Protein AF-A0A955I586-F1 (afdb_monomer_lite)

Sequence (185 aa):
MFDEQSALIGIVLGFLVGLSVLIGTLIYLSPRRNIEFYYRESDMANSKPIFMIRQDNKIEFIVRNYTLRNEQGEIIATFRKNVFTNILRRKWHLYFQNKHFLIKEDSIILSLLRRFLPFGQYIRTNFIFLDVTTDPDSTTIVGIFKRKFELFDSYTLDMSSDPAFTLPRQHALCMAVLLDTGEKR

Foldseek 3Di:
DPDVVNVVVVVVVVVVVVVVVVVVVCLVPDDWDKDFADPDPVCVVPHQGQKIWGFPDSPQQAKTKIFIAGSVRDGAKMKMFGPVVPLQWGWIWIDGPLWIKIKTWPDSPLSVCLVPDDVSVPGWTKIFIFGCSPHVPGPQTQWIWGFDDDPDTDIDIGRVSNPVCPDPVVSVVVVSVCCVVVVDD

pLDDT: mean 83.74, std 11.42, range [45.16, 95.69]

Structure (mmCIF, N/CA/C/O backbone):
data_AF-A0A955I586-F1
#
_entry.id   AF-A0A955I586-F1
#
loop_
_atom_site.group_PDB
_atom_site.id
_atom_site.type_symbol
_atom_site.label_atom_id
_atom_site.label_alt_id
_atom_site.label_comp_id
_atom_site.label_asym_id
_atom_site.label_entity_id
_atom_site.label_seq_id
_atom_site.pdbx_PDB_ins_code
_atom_site.Cartn_x
_atom_site.Cartn_y
_atom_site.Cartn_z
_atom_site.occupancy
_atom_site.B_iso_or_equiv
_atom_site.auth_seq_id
_atom_site.auth_comp_id
_atom_site.auth_asym_id
_atom_site.auth_atom_id
_atom_site.pdbx_PDB_model_num
ATOM 1 N N . MET A 1 1 ? 40.880 4.516 -44.458 1.00 54.06 1 MET A N 1
ATOM 2 C CA . MET A 1 1 ? 41.181 4.993 -43.097 1.00 54.06 1 MET A CA 1
ATOM 3 C C . MET A 1 1 ? 39.836 5.186 -42.425 1.00 54.06 1 MET A C 1
ATOM 5 O O . MET A 1 1 ? 39.144 6.129 -42.776 1.00 54.06 1 MET A O 1
ATOM 9 N N . PHE A 1 2 ? 39.375 4.210 -41.637 1.00 62.78 2 PHE A N 1
ATOM 10 C CA . PHE A 1 2 ? 38.133 4.396 -40.884 1.00 62.78 2 PHE A CA 1
ATOM 11 C C . PHE A 1 2 ? 38.398 5.496 -39.864 1.00 62.78 2 PHE A C 1
ATOM 13 O O . PHE A 1 2 ? 39.360 5.403 -39.106 1.00 62.78 2 PHE A O 1
ATOM 20 N N . ASP A 1 3 ? 37.612 6.562 -39.939 1.00 77.31 3 ASP A N 1
ATOM 21 C CA . ASP A 1 3 ? 37.732 7.711 -39.054 1.00 77.31 3 ASP A CA 1
ATOM 22 C C . ASP A 1 3 ? 37.471 7.239 -37.616 1.00 77.31 3 ASP A C 1
ATOM 24 O O . ASP A 1 3 ? 36.468 6.560 -37.375 1.00 77.31 3 ASP A O 1
ATOM 28 N N . GLU A 1 4 ? 38.361 7.540 -36.668 1.00 79.06 4 GLU A N 1
ATOM 29 C CA . GLU A 1 4 ? 38.229 7.112 -35.263 1.00 79.06 4 GLU A CA 1
ATOM 30 C C . GLU A 1 4 ? 36.865 7.518 -34.680 1.00 79.06 4 GLU A C 1
ATOM 32 O O . GLU A 1 4 ? 36.278 6.796 -33.869 1.00 79.06 4 GLU A O 1
ATOM 37 N N . GLN A 1 5 ? 36.302 8.623 -35.179 1.00 80.31 5 GLN A N 1
ATOM 38 C CA . GLN A 1 5 ? 34.958 9.082 -34.840 1.00 80.31 5 GLN A CA 1
ATOM 39 C C . GLN A 1 5 ? 33.866 8.082 -35.241 1.00 80.31 5 GLN A C 1
ATOM 41 O O . GLN A 1 5 ? 32.946 7.829 -34.465 1.00 80.31 5 GLN A O 1
ATOM 46 N N . SER A 1 6 ? 33.970 7.461 -36.418 1.00 83.69 6 SER A N 1
ATOM 47 C CA . SER A 1 6 ? 32.991 6.477 -36.899 1.00 83.69 6 SER A CA 1
ATOM 48 C C . SER A 1 6 ? 32.997 5.191 -36.061 1.00 83.69 6 SER A C 1
ATOM 50 O O . SER A 1 6 ? 31.936 4.638 -35.766 1.00 83.69 6 SER A O 1
ATOM 52 N N . ALA A 1 7 ? 34.177 4.763 -35.599 1.00 85.62 7 ALA A N 1
ATOM 53 C CA . ALA A 1 7 ? 34.321 3.619 -34.704 1.00 85.62 7 ALA A CA 1
ATOM 54 C C . ALA A 1 7 ? 33.733 3.913 -33.314 1.00 85.62 7 ALA A C 1
ATOM 56 O O . ALA A 1 7 ? 32.976 3.101 -32.779 1.00 85.62 7 ALA A O 1
ATOM 57 N N . LEU A 1 8 ? 34.010 5.098 -32.758 1.00 89.12 8 LEU A N 1
ATOM 58 C CA . LEU A 1 8 ? 33.455 5.531 -31.473 1.00 89.12 8 LEU A CA 1
ATOM 59 C C . LEU A 1 8 ? 31.921 5.610 -31.513 1.00 89.12 8 LEU A C 1
ATOM 61 O O . LEU A 1 8 ? 31.253 5.107 -30.609 1.00 89.12 8 LEU A O 1
ATOM 65 N N . ILE A 1 9 ? 31.358 6.183 -32.581 1.00 90.56 9 ILE A N 1
ATOM 66 C CA . ILE A 1 9 ? 29.905 6.260 -32.792 1.00 90.56 9 ILE A CA 1
ATOM 67 C C . ILE A 1 9 ? 29.292 4.856 -32.837 1.00 90.56 9 ILE A C 1
ATOM 69 O O . ILE A 1 9 ? 28.289 4.608 -32.166 1.00 90.56 9 ILE A O 1
ATOM 73 N N . GLY A 1 10 ? 29.911 3.923 -33.568 1.00 91.12 10 GLY A N 1
ATOM 74 C CA . GLY A 1 10 ? 29.459 2.532 -33.644 1.00 91.12 10 GLY A CA 1
ATOM 75 C C . GLY A 1 10 ? 29.442 1.829 -32.283 1.00 91.12 10 GLY A C 1
ATOM 76 O O . GLY A 1 10 ? 28.470 1.146 -31.957 1.00 91.12 10 GLY A O 1
ATOM 77 N N . ILE A 1 11 ? 30.469 2.046 -31.455 1.00 92.44 11 ILE A N 1
ATOM 78 C CA . ILE A 1 11 ? 30.553 1.483 -30.097 1.00 92.44 11 ILE A CA 1
ATOM 79 C C . ILE A 1 11 ? 29.453 2.057 -29.197 1.00 92.44 11 ILE A C 1
ATOM 81 O O . ILE A 1 11 ? 28.768 1.299 -28.509 1.00 92.44 11 ILE A O 1
ATOM 85 N N . VAL A 1 12 ? 29.245 3.377 -29.215 1.00 94.25 12 VAL A N 1
ATOM 86 C CA . VAL A 1 12 ? 28.210 4.034 -28.399 1.00 94.25 12 VAL A CA 1
ATOM 87 C C . VAL A 1 12 ? 26.812 3.566 -28.806 1.00 94.25 12 VAL A C 1
ATOM 89 O O . VAL A 1 12 ? 26.005 3.225 -27.941 1.00 94.25 12 VAL A O 1
ATOM 92 N N . LEU A 1 13 ? 26.528 3.482 -30.108 1.00 94.31 13 LEU A N 1
ATOM 93 C CA . LEU A 1 13 ? 25.262 2.950 -30.619 1.00 94.31 13 LEU A CA 1
ATOM 94 C C . LEU A 1 13 ? 25.056 1.489 -30.216 1.00 94.31 13 LEU A C 1
ATOM 96 O O . LEU A 1 13 ? 23.991 1.148 -29.705 1.00 94.31 13 LEU A O 1
ATOM 100 N N . GLY A 1 14 ? 26.075 0.644 -30.383 1.00 94.12 14 GLY A N 1
ATOM 101 C CA . GLY A 1 14 ? 26.024 -0.755 -29.961 1.00 94.12 14 GLY A CA 1
ATOM 102 C C . GLY A 1 14 ? 25.740 -0.899 -28.464 1.00 94.12 14 GLY A C 1
ATOM 103 O O . GLY A 1 14 ? 24.893 -1.702 -28.070 1.00 94.12 14 GLY A O 1
ATOM 104 N N . PHE A 1 15 ? 26.376 -0.071 -27.631 1.00 95.50 15 PHE A N 1
ATOM 105 C CA . PHE A 1 15 ? 26.140 -0.047 -26.189 1.00 95.50 15 PHE A CA 1
ATOM 106 C C . PHE A 1 15 ? 24.716 0.398 -25.837 1.00 95.50 15 PHE A C 1
ATOM 108 O O . PHE A 1 15 ? 24.053 -0.263 -25.040 1.00 95.50 15 PHE A O 1
ATOM 115 N N . LEU A 1 16 ? 24.213 1.478 -26.443 1.00 95.12 16 LEU A N 1
ATOM 116 C CA . LEU A 1 16 ? 22.852 1.969 -26.199 1.00 95.12 16 LEU A CA 1
ATOM 117 C C . LEU A 1 16 ? 21.793 0.948 -26.626 1.00 95.12 16 LEU A C 1
ATOM 119 O O . LEU A 1 16 ? 20.833 0.713 -25.889 1.00 95.12 16 LEU A O 1
ATOM 123 N N . VAL A 1 17 ? 21.990 0.297 -27.775 1.00 95.38 17 VAL A N 1
ATOM 124 C CA . VAL A 1 17 ? 21.109 -0.779 -28.242 1.00 95.38 17 VAL A CA 1
ATOM 125 C C . VAL A 1 17 ? 21.163 -1.955 -27.270 1.00 95.38 17 VAL A C 1
ATOM 127 O O . VAL A 1 17 ? 20.115 -2.377 -26.783 1.00 95.38 17 VAL A O 1
ATOM 130 N N . GLY A 1 18 ? 22.356 -2.428 -26.903 1.00 95.25 18 GLY A N 1
ATOM 131 C CA . GLY A 1 18 ? 22.522 -3.513 -25.933 1.00 95.25 18 GLY A CA 1
ATOM 132 C C . GLY A 1 18 ? 21.864 -3.209 -24.583 1.00 95.25 18 GLY A C 1
ATOM 133 O O . GLY A 1 18 ? 21.121 -4.037 -24.054 1.00 95.25 18 GLY A O 1
ATOM 134 N N . LEU A 1 19 ? 22.053 -1.995 -24.060 1.00 93.69 19 LEU A N 1
ATOM 135 C CA . LEU A 1 19 ? 21.438 -1.534 -22.816 1.00 93.69 19 LEU A CA 1
ATOM 136 C C . LEU A 1 19 ? 19.909 -1.485 -22.923 1.00 93.69 19 LEU A C 1
ATOM 138 O O . LEU A 1 19 ? 19.216 -1.929 -22.008 1.00 93.69 19 LEU A O 1
ATOM 142 N N . SER A 1 20 ? 19.369 -0.992 -24.039 1.00 89.56 20 SER A N 1
ATOM 143 C CA . SER A 1 20 ? 17.919 -0.929 -24.259 1.00 89.56 20 SER A CA 1
ATOM 144 C C . SER A 1 20 ? 17.279 -2.319 -24.343 1.00 89.56 20 SER A C 1
ATOM 146 O O . SER A 1 20 ? 16.239 -2.548 -23.724 1.00 89.56 20 SER A O 1
ATOM 148 N N . VAL A 1 21 ? 17.929 -3.275 -25.018 1.00 93.12 21 VAL A N 1
ATOM 149 C CA . VAL A 1 21 ? 17.479 -4.673 -25.107 1.00 93.12 21 VAL A CA 1
ATOM 150 C C . VAL A 1 21 ? 17.545 -5.344 -23.739 1.00 93.12 21 VAL A C 1
ATOM 152 O O . VAL A 1 21 ? 16.594 -6.023 -23.345 1.00 93.12 21 VAL A O 1
ATOM 155 N N . LEU A 1 22 ? 18.621 -5.119 -22.980 1.00 89.69 22 LEU A N 1
ATOM 156 C CA . LEU A 1 22 ? 18.754 -5.629 -21.617 1.00 89.69 22 LEU A CA 1
ATOM 157 C C . LEU A 1 22 ? 17.634 -5.093 -20.717 1.00 89.69 22 LEU A C 1
ATOM 159 O O . LEU A 1 22 ? 16.932 -5.878 -20.079 1.00 89.69 22 LEU A O 1
ATOM 163 N N . ILE A 1 23 ? 17.415 -3.775 -20.703 1.00 87.31 23 ILE A N 1
ATOM 164 C CA . ILE A 1 23 ? 16.342 -3.137 -19.926 1.00 87.31 23 ILE A CA 1
ATOM 165 C C . ILE A 1 23 ? 14.973 -3.679 -20.356 1.00 87.31 23 ILE A C 1
ATOM 167 O O . ILE A 1 23 ? 14.177 -4.074 -19.503 1.00 87.31 23 ILE A O 1
ATOM 171 N N . GLY A 1 24 ? 14.704 -3.753 -21.662 1.00 86.06 24 GLY A N 1
ATOM 172 C CA . GLY A 1 24 ? 13.455 -4.288 -22.204 1.00 86.06 24 GLY A CA 1
ATOM 173 C C . GLY A 1 24 ? 13.203 -5.736 -21.782 1.00 86.06 24 GLY A C 1
ATOM 174 O O . GLY A 1 24 ? 12.097 -6.073 -21.358 1.00 86.06 24 GLY A O 1
ATOM 175 N N . THR A 1 25 ? 14.242 -6.572 -21.801 1.00 86.62 25 THR A N 1
ATOM 176 C CA . THR A 1 25 ? 14.176 -7.975 -21.365 1.00 86.62 25 THR A CA 1
ATOM 177 C C . THR A 1 25 ? 13.882 -8.079 -19.868 1.00 86.62 25 THR A C 1
ATOM 179 O O . THR A 1 25 ? 12.983 -8.819 -19.466 1.00 86.62 25 THR A O 1
ATOM 182 N N . LEU A 1 26 ? 14.573 -7.291 -19.037 1.00 82.38 26 LEU A N 1
ATOM 183 C CA . LEU A 1 26 ? 14.337 -7.249 -17.590 1.00 82.38 26 LEU A CA 1
ATOM 184 C C . LEU A 1 26 ? 12.905 -6.806 -17.252 1.00 82.38 26 LEU A C 1
ATOM 186 O O . LEU A 1 26 ? 12.272 -7.380 -16.366 1.00 82.38 26 LEU A O 1
ATOM 190 N N . ILE A 1 27 ? 12.365 -5.819 -17.973 1.00 80.69 27 ILE A N 1
ATOM 191 C CA . ILE A 1 27 ? 10.966 -5.386 -17.835 1.00 80.69 27 ILE A CA 1
ATOM 192 C C . ILE A 1 27 ? 10.007 -6.502 -18.256 1.00 80.69 27 ILE A C 1
ATOM 194 O O . ILE A 1 27 ? 9.018 -6.759 -17.567 1.00 80.69 27 ILE A O 1
ATOM 198 N N . TYR A 1 28 ? 10.263 -7.145 -19.396 1.00 80.12 28 TYR A N 1
ATOM 199 C CA . TYR A 1 28 ? 9.381 -8.167 -19.955 1.00 80.12 28 TYR A CA 1
ATOM 200 C C . TYR A 1 28 ? 9.236 -9.366 -19.012 1.00 80.12 28 TYR A C 1
ATOM 202 O O . TYR A 1 28 ? 8.105 -9.787 -18.735 1.00 80.12 28 TYR A O 1
ATOM 210 N N . LEU A 1 29 ? 10.371 -9.836 -18.481 1.00 81.94 29 LEU A N 1
ATOM 211 C CA . LEU A 1 29 ? 10.473 -10.944 -17.530 1.00 81.94 29 LEU A CA 1
ATOM 212 C C . LEU A 1 29 ? 9.993 -10.583 -16.118 1.00 81.94 29 LEU A C 1
ATOM 214 O O . LEU A 1 29 ? 9.743 -11.480 -15.315 1.00 81.94 29 LEU A O 1
ATOM 218 N N . SER A 1 30 ? 9.840 -9.296 -15.796 1.00 72.12 30 SER A N 1
ATOM 219 C CA . SER A 1 30 ? 9.337 -8.878 -14.488 1.00 72.12 30 SER A CA 1
ATOM 220 C C . SER A 1 30 ? 7.895 -9.375 -14.282 1.00 72.12 30 SER A C 1
ATOM 222 O O . SER A 1 30 ? 7.003 -9.043 -15.080 1.00 72.12 30 SER A O 1
ATOM 224 N N . PRO A 1 31 ? 7.629 -10.168 -13.226 1.00 73.56 31 PRO A N 1
ATOM 225 C CA . PRO A 1 31 ? 6.301 -10.709 -12.979 1.00 73.56 31 PRO A CA 1
ATOM 226 C C . PRO A 1 31 ? 5.323 -9.587 -12.621 1.00 73.56 31 PRO A C 1
ATOM 228 O O . PRO A 1 31 ? 5.633 -8.690 -11.832 1.00 73.56 31 PRO A O 1
ATOM 231 N N . ARG A 1 32 ? 4.110 -9.655 -13.181 1.00 78.38 32 ARG A N 1
ATOM 232 C CA . ARG A 1 32 ? 3.001 -8.806 -12.727 1.00 78.38 32 ARG A CA 1
ATOM 233 C C . ARG A 1 32 ? 2.537 -9.289 -11.365 1.00 78.38 32 ARG A C 1
ATOM 235 O O . ARG A 1 32 ? 2.396 -10.490 -11.148 1.00 78.38 32 ARG A O 1
ATOM 242 N N . ARG A 1 33 ? 2.263 -8.348 -10.469 1.00 79.06 33 ARG A N 1
ATOM 243 C CA . ARG A 1 33 ? 1.674 -8.659 -9.170 1.00 79.06 33 ARG A CA 1
ATOM 244 C C . ARG A 1 33 ? 0.163 -8.565 -9.271 1.00 79.06 33 ARG A C 1
ATOM 246 O O . ARG A 1 33 ? -0.374 -7.473 -9.434 1.00 79.06 33 ARG A O 1
ATOM 253 N N . ASN A 1 34 ? -0.481 -9.717 -9.158 1.00 86.44 34 ASN A N 1
ATOM 254 C CA . ASN A 1 34 ? -1.920 -9.826 -9.004 1.00 86.44 34 ASN A CA 1
ATOM 255 C C . ASN A 1 34 ? -2.186 -10.524 -7.672 1.00 86.44 34 ASN A C 1
ATOM 257 O O . ASN A 1 34 ? -1.516 -11.507 -7.362 1.00 86.44 34 ASN A O 1
ATOM 261 N N . ILE A 1 35 ? -3.120 -9.993 -6.891 1.00 90.25 35 ILE A N 1
ATOM 262 C CA . ILE A 1 35 ? -3.546 -10.581 -5.619 1.00 90.25 35 ILE A CA 1
ATOM 263 C C . ILE A 1 35 ? -5.043 -10.823 -5.726 1.00 90.25 35 ILE A C 1
ATOM 265 O O . ILE A 1 35 ? -5.783 -9.934 -6.147 1.00 90.25 35 ILE A O 1
ATOM 269 N N . GLU A 1 36 ? -5.479 -12.016 -5.359 1.00 92.25 36 GLU A N 1
ATOM 270 C CA . GLU A 1 36 ? -6.875 -12.432 -5.426 1.00 92.25 36 GLU A CA 1
ATOM 271 C C . GLU A 1 36 ? -7.338 -12.840 -4.031 1.00 92.25 36 GLU A C 1
ATOM 273 O O . GLU A 1 36 ? -6.605 -13.502 -3.296 1.00 92.25 36 GLU A O 1
ATOM 278 N N . PHE A 1 37 ? -8.537 -12.406 -3.656 1.00 90.50 37 PHE A N 1
ATOM 279 C CA . PHE A 1 37 ? -9.112 -12.640 -2.336 1.00 90.50 37 PHE A CA 1
ATOM 280 C C . PHE A 1 37 ? -10.300 -13.589 -2.459 1.00 90.50 37 PHE A C 1
ATOM 282 O O . PHE A 1 37 ? -11.213 -13.340 -3.245 1.00 90.50 37 PHE A O 1
ATOM 289 N N . TYR A 1 38 ? -10.306 -14.637 -1.642 1.00 90.50 38 TYR A N 1
ATOM 290 C CA . TYR A 1 38 ? -11.352 -15.659 -1.592 1.00 90.50 38 TYR A CA 1
ATOM 291 C C . TYR A 1 38 ? -11.876 -15.789 -0.156 1.00 90.50 38 TYR A C 1
ATOM 293 O O . TYR A 1 38 ? -11.150 -15.493 0.794 1.00 90.50 38 TYR A O 1
ATOM 301 N N . TYR A 1 39 ? -13.127 -16.231 0.019 1.00 86.25 39 TYR A N 1
ATOM 302 C CA . TYR A 1 39 ? -13.701 -16.464 1.355 1.00 86.25 39 TYR A CA 1
ATOM 303 C C . TYR A 1 39 ? -13.026 -17.651 2.038 1.00 86.25 39 TYR A C 1
ATOM 305 O O . TYR A 1 39 ? -12.827 -17.652 3.254 1.00 86.25 39 TYR A O 1
ATOM 313 N N . ARG A 1 40 ? -12.682 -18.663 1.239 1.00 85.88 40 ARG A N 1
ATOM 314 C CA . ARG A 1 40 ? -12.026 -19.886 1.672 1.00 85.88 40 ARG A CA 1
ATOM 315 C C . ARG A 1 40 ? -11.045 -20.354 0.606 1.00 85.88 40 ARG A C 1
ATOM 317 O O . ARG A 1 40 ? -11.267 -20.176 -0.586 1.00 85.88 40 ARG A O 1
ATOM 324 N N . GLU A 1 41 ? -9.982 -21.011 1.049 1.00 82.25 41 GLU A N 1
ATOM 325 C CA . GLU A 1 41 ? -8.964 -21.599 0.175 1.00 82.25 41 GLU A CA 1
ATOM 326 C C . GLU A 1 41 ? -9.539 -22.637 -0.806 1.00 82.25 41 GLU A C 1
ATOM 328 O O . GLU A 1 41 ? -9.151 -22.665 -1.970 1.00 82.25 41 GLU A O 1
ATOM 333 N N . SER A 1 42 ? -10.534 -23.432 -0.387 1.00 81.56 42 SER A N 1
ATOM 334 C CA . SER A 1 42 ? -11.199 -24.416 -1.261 1.00 81.56 42 SER A CA 1
ATOM 335 C C . SER A 1 42 ? -11.867 -23.802 -2.489 1.00 81.56 42 SER A C 1
ATOM 337 O O . SER A 1 42 ? -12.113 -24.499 -3.473 1.00 81.56 42 SER A O 1
ATOM 339 N N . ASP A 1 43 ? -12.180 -22.510 -2.427 1.00 81.25 43 ASP A N 1
ATOM 340 C CA . ASP A 1 43 ? -12.949 -21.827 -3.455 1.00 81.25 43 ASP A CA 1
ATOM 341 C C . ASP A 1 43 ? -12.036 -21.328 -4.586 1.00 81.25 43 ASP A C 1
ATOM 343 O O . ASP A 1 43 ? -12.516 -21.064 -5.682 1.00 81.25 43 ASP A O 1
ATOM 347 N N . MET A 1 44 ? -10.709 -21.319 -4.388 1.00 80.19 44 MET A N 1
ATOM 348 C CA . MET A 1 44 ? -9.736 -20.867 -5.394 1.00 80.19 44 MET A CA 1
ATOM 349 C C . MET A 1 44 ? -9.833 -21.623 -6.727 1.00 80.19 44 MET A C 1
ATOM 351 O O . MET A 1 44 ? -9.549 -21.052 -7.776 1.00 80.19 44 MET A O 1
ATOM 355 N N . ALA A 1 45 ? -10.224 -22.901 -6.707 1.00 76.50 45 ALA A N 1
ATOM 356 C CA . ALA A 1 45 ? -10.347 -23.712 -7.920 1.00 76.50 45 ALA A CA 1
ATOM 357 C C . ALA A 1 45 ? -11.702 -23.552 -8.634 1.00 76.50 45 ALA A C 1
ATOM 359 O O . ALA A 1 45 ? -11.791 -23.807 -9.833 1.00 76.50 45 ALA A O 1
ATOM 360 N N . ASN A 1 46 ? -12.755 -23.158 -7.908 1.00 75.19 46 ASN A N 1
ATOM 361 C CA . ASN A 1 46 ? -14.144 -23.304 -8.360 1.00 75.19 46 ASN A CA 1
ATOM 362 C C . ASN A 1 46 ? -14.957 -22.000 -8.328 1.00 75.19 46 ASN A C 1
ATOM 364 O O . ASN A 1 46 ? -16.053 -21.959 -8.888 1.00 75.19 46 ASN A O 1
ATOM 368 N N . SER A 1 47 ? -14.464 -20.946 -7.676 1.00 78.81 47 SER A N 1
ATOM 369 C CA . SER A 1 47 ? -15.182 -19.686 -7.497 1.00 78.81 47 SER A CA 1
ATOM 370 C C . SER A 1 47 ? -14.458 -18.513 -8.140 1.00 78.81 47 SER A C 1
ATOM 372 O O . SER A 1 47 ? -13.264 -18.544 -8.432 1.00 78.81 47 SER A O 1
ATOM 374 N N . LYS A 1 48 ? -15.205 -17.425 -8.334 1.00 84.00 48 LYS A N 1
ATOM 375 C CA . LYS A 1 48 ? -14.614 -16.128 -8.656 1.00 84.00 48 LYS A CA 1
ATOM 376 C C . LYS A 1 48 ? -14.050 -15.490 -7.376 1.00 84.00 48 LYS A C 1
ATOM 378 O O . LYS A 1 48 ? -14.634 -15.698 -6.309 1.00 84.00 48 LYS A O 1
ATOM 383 N N . PRO A 1 49 ? -12.947 -14.731 -7.463 1.00 89.12 49 PRO A N 1
ATOM 384 C CA . PRO A 1 49 ? -12.424 -13.978 -6.329 1.00 89.12 49 PRO A CA 1
ATOM 385 C C . PRO A 1 49 ? -13.334 -12.794 -5.979 1.00 89.12 49 PRO A C 1
ATOM 387 O O . PRO A 1 49 ? -13.835 -12.111 -6.871 1.00 89.12 49 PRO A O 1
ATOM 390 N N . ILE A 1 50 ? -13.478 -12.527 -4.678 1.00 91.75 50 ILE A N 1
ATOM 391 C CA . ILE A 1 50 ? -14.288 -11.437 -4.102 1.00 91.75 50 ILE A CA 1
ATOM 392 C C . ILE A 1 50 ? -13.689 -10.081 -4.469 1.00 91.75 50 ILE A C 1
ATOM 394 O O . ILE A 1 50 ? -14.367 -9.141 -4.883 1.00 91.75 50 ILE A O 1
ATOM 398 N N . PHE A 1 51 ? -12.370 -9.995 -4.295 1.00 93.44 51 PHE A N 1
ATOM 399 C CA . PHE A 1 51 ? -11.585 -8.826 -4.632 1.00 93.44 51 PHE A CA 1
ATOM 400 C C . PHE A 1 51 ? -10.362 -9.234 -5.431 1.00 93.44 51 PHE A C 1
ATOM 402 O O . PHE A 1 51 ? -9.759 -10.286 -5.206 1.00 93.44 51 PHE A O 1
ATOM 409 N N . MET A 1 52 ? -9.970 -8.361 -6.347 1.00 93.88 52 MET A N 1
ATOM 410 C CA . MET A 1 52 ? -8.778 -8.536 -7.161 1.00 93.88 52 MET A CA 1
ATOM 411 C C . MET A 1 52 ? -7.962 -7.256 -7.129 1.00 93.88 52 MET A C 1
ATOM 413 O O . MET A 1 52 ? -8.453 -6.192 -7.497 1.00 93.88 52 MET A O 1
ATOM 417 N N . ILE A 1 53 ? -6.699 -7.358 -6.736 1.00 94.19 53 ILE A N 1
ATOM 418 C CA . ILE A 1 53 ? -5.729 -6.281 -6.904 1.00 94.19 53 ILE A CA 1
ATOM 419 C C . ILE A 1 53 ? -4.937 -6.578 -8.165 1.00 94.19 53 ILE A C 1
ATOM 421 O O . ILE A 1 53 ? -4.254 -7.601 -8.255 1.00 94.19 53 ILE A O 1
ATOM 425 N N . ARG A 1 54 ? -5.029 -5.684 -9.145 1.00 91.75 54 ARG A N 1
ATOM 426 C CA . ARG A 1 54 ? -4.312 -5.785 -10.418 1.00 91.75 54 ARG A CA 1
ATOM 427 C C . ARG A 1 54 ? -3.319 -4.641 -10.521 1.00 91.75 54 ARG A C 1
ATOM 429 O O . ARG A 1 54 ? -3.655 -3.501 -10.226 1.00 91.75 54 ARG A O 1
ATOM 436 N N . GLN A 1 55 ? -2.100 -4.946 -10.946 1.00 88.81 55 GLN A N 1
ATOM 437 C CA . GLN A 1 55 ? -1.140 -3.917 -11.332 1.00 88.81 55 GLN A CA 1
ATOM 438 C C . GLN A 1 55 ? -1.499 -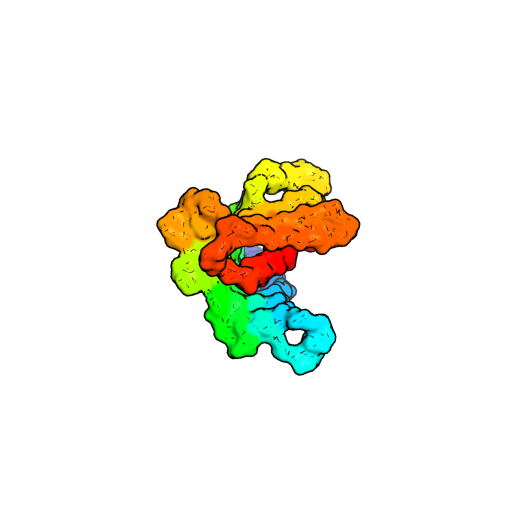3.382 -12.723 1.00 88.81 55 GLN A C 1
ATOM 440 O O . GLN A 1 55 ? -1.607 -4.171 -13.667 1.00 88.81 55 GLN A O 1
ATOM 445 N N . ASP A 1 56 ? -1.651 -2.064 -12.855 1.00 83.56 56 ASP A N 1
ATOM 446 C CA . ASP A 1 56 ? -2.158 -1.464 -14.095 1.00 83.56 56 ASP A CA 1
ATOM 447 C C . ASP A 1 56 ? -1.105 -1.502 -15.211 1.00 83.56 56 ASP A C 1
ATOM 449 O O . ASP A 1 56 ? -1.385 -1.936 -16.328 1.00 83.56 56 ASP A O 1
ATOM 453 N N . ASN A 1 57 ? 0.142 -1.130 -14.901 1.00 76.62 57 ASN A N 1
ATOM 454 C CA . ASN A 1 57 ? 1.223 -1.053 -15.882 1.00 76.62 57 ASN A CA 1
ATOM 455 C C . ASN A 1 57 ? 2.461 -1.845 -15.439 1.00 76.62 57 ASN A C 1
ATOM 457 O O . ASN A 1 57 ? 2.853 -1.835 -14.274 1.00 76.62 57 ASN A O 1
ATOM 461 N N . LYS A 1 58 ? 3.137 -2.513 -16.389 1.00 65.06 58 LYS A N 1
ATOM 462 C CA . LYS A 1 58 ? 4.438 -3.174 -16.126 1.00 65.06 58 LYS A CA 1
ATOM 463 C C . LYS A 1 58 ? 5.571 -2.156 -15.946 1.00 65.06 58 LYS A C 1
ATOM 465 O O . LYS A 1 58 ? 6.491 -2.392 -15.167 1.00 65.06 58 LYS A O 1
ATOM 470 N N . ILE A 1 59 ? 5.506 -1.044 -16.681 1.00 60.56 59 ILE A N 1
ATOM 471 C CA . ILE A 1 59 ? 6.557 -0.025 -16.764 1.00 60.56 59 ILE A CA 1
ATOM 472 C C . ILE A 1 59 ? 6.191 1.132 -15.837 1.00 60.56 59 ILE A C 1
ATOM 474 O O . ILE A 1 59 ? 5.647 2.148 -16.247 1.00 60.56 59 ILE A O 1
ATOM 478 N N . GLU A 1 60 ? 6.466 0.938 -14.553 1.00 62.75 60 GLU A N 1
ATOM 479 C CA . GLU A 1 60 ? 6.121 1.875 -13.483 1.00 62.75 60 GLU A CA 1
ATOM 480 C C . GLU A 1 60 ? 7.357 2.176 -12.630 1.00 62.75 60 GLU A C 1
ATOM 482 O O . GLU A 1 60 ? 7.426 1.885 -11.433 1.00 62.75 60 GLU A O 1
ATOM 487 N N . PHE A 1 61 ? 8.389 2.714 -13.288 1.00 58.84 61 PHE A N 1
ATOM 488 C CA . PHE A 1 61 ? 9.679 3.017 -12.661 1.00 58.84 61 PHE A CA 1
ATOM 489 C C . PHE A 1 61 ? 9.568 4.076 -11.562 1.00 58.84 61 PHE A C 1
ATOM 491 O O . PHE A 1 61 ? 10.256 3.981 -10.550 1.00 58.84 61 PHE A O 1
ATOM 498 N N . ILE A 1 62 ? 8.688 5.065 -11.750 1.00 67.69 62 ILE A N 1
ATOM 499 C CA . ILE A 1 62 ? 8.520 6.190 -10.822 1.00 67.69 62 ILE A CA 1
ATOM 500 C C . ILE A 1 62 ? 7.320 5.959 -9.906 1.00 67.69 62 ILE A C 1
ATOM 502 O O . ILE A 1 62 ? 7.406 6.158 -8.697 1.00 67.69 62 ILE A O 1
ATOM 506 N N . VAL A 1 63 ? 6.192 5.529 -10.466 1.00 76.50 63 VAL A N 1
ATOM 507 C CA . VAL A 1 63 ? 4.924 5.404 -9.750 1.00 76.50 63 VAL A CA 1
ATOM 508 C C . VAL A 1 63 ? 4.303 4.071 -10.099 1.00 76.50 63 VAL A C 1
ATOM 510 O O . VAL A 1 63 ? 3.983 3.867 -11.262 1.00 76.50 63 VAL A O 1
ATOM 513 N N . ARG A 1 64 ? 4.101 3.214 -9.095 1.00 83.88 64 ARG A N 1
ATOM 514 C CA . ARG A 1 64 ? 3.350 1.969 -9.229 1.00 83.88 64 ARG A CA 1
ATOM 515 C C . ARG A 1 64 ? 1.890 2.156 -8.861 1.00 83.88 64 ARG A C 1
ATOM 517 O O . ARG A 1 64 ? 1.623 2.596 -7.741 1.00 83.88 64 ARG A O 1
ATOM 524 N N . ASN A 1 65 ? 0.984 1.798 -9.760 1.00 89.50 65 ASN A N 1
ATOM 525 C CA . ASN A 1 65 ? -0.455 1.871 -9.559 1.00 89.50 65 ASN A CA 1
ATOM 526 C C . ASN A 1 65 ? -1.055 0.466 -9.554 1.00 89.50 65 ASN A C 1
ATOM 528 O O . ASN A 1 65 ? -0.706 -0.405 -10.357 1.00 89.50 65 ASN A O 1
ATOM 532 N N . TYR A 1 66 ? -1.960 0.256 -8.609 1.00 91.88 66 TYR A N 1
ATOM 533 C CA . TYR A 1 66 ? -2.721 -0.969 -8.473 1.00 91.88 66 TYR A CA 1
ATOM 534 C C . TYR A 1 66 ? -4.192 -0.610 -8.345 1.00 91.88 66 TYR A C 1
ATOM 536 O O . TYR A 1 66 ? -4.550 0.257 -7.549 1.00 91.88 66 TYR A O 1
ATOM 544 N N . THR A 1 67 ? -5.049 -1.304 -9.076 1.00 94.06 67 THR A N 1
ATOM 545 C CA . THR A 1 67 ? -6.500 -1.158 -8.972 1.00 94.06 67 THR A CA 1
ATOM 546 C C . THR A 1 67 ? -7.078 -2.290 -8.142 1.00 94.06 67 THR A C 1
ATOM 548 O O . THR A 1 67 ? -6.770 -3.461 -8.369 1.00 94.06 67 THR A O 1
ATOM 551 N N . LEU A 1 68 ? -7.916 -1.936 -7.169 1.00 95.19 68 LEU A N 1
ATOM 552 C CA . LEU A 1 68 ? -8.784 -2.864 -6.462 1.00 95.19 68 LEU A CA 1
ATOM 553 C C . LEU A 1 68 ? -10.075 -3.015 -7.254 1.00 95.19 68 LEU A C 1
ATOM 555 O O . LEU A 1 68 ? -10.737 -2.019 -7.555 1.00 95.19 68 LEU A O 1
ATOM 559 N N . ARG A 1 69 ? -10.436 -4.256 -7.556 1.00 94.81 69 ARG A N 1
ATOM 560 C CA . ARG A 1 69 ? -11.631 -4.601 -8.315 1.00 94.81 69 ARG A CA 1
ATOM 561 C C . ARG A 1 69 ? -12.544 -5.515 -7.517 1.00 94.81 69 ARG A C 1
ATOM 563 O O . ARG A 1 69 ? -12.043 -6.340 -6.753 1.00 94.81 69 ARG A O 1
ATOM 570 N N . ASN A 1 70 ? -13.850 -5.356 -7.697 1.00 92.44 70 ASN A N 1
ATOM 571 C CA . ASN A 1 70 ? -14.863 -6.266 -7.153 1.00 92.44 70 ASN A CA 1
ATOM 572 C C . ASN A 1 70 ? -14.989 -7.548 -8.003 1.00 92.44 70 ASN A C 1
ATOM 574 O O . ASN A 1 70 ? -14.299 -7.710 -9.014 1.00 92.44 70 ASN A O 1
ATOM 578 N N . GLU A 1 71 ? -15.896 -8.444 -7.610 1.00 89.38 71 GLU A N 1
ATOM 579 C CA . GLU A 1 71 ? -16.226 -9.693 -8.318 1.00 89.38 71 GLU A CA 1
ATOM 580 C C . GLU A 1 71 ? -16.627 -9.475 -9.786 1.00 89.38 71 GLU A C 1
ATOM 582 O O . GLU A 1 71 ? -16.367 -10.316 -10.649 1.00 89.38 71 GLU A O 1
ATOM 587 N N . GLN A 1 72 ? -17.256 -8.334 -10.074 1.00 88.94 72 GLN A N 1
ATOM 588 C CA . GLN A 1 72 ? -17.708 -7.925 -11.404 1.00 88.94 72 GLN A CA 1
ATOM 589 C C . GLN A 1 72 ? -16.566 -7.338 -12.254 1.00 88.94 72 GLN A C 1
ATOM 591 O O . GLN A 1 72 ? -16.721 -7.161 -13.461 1.00 88.94 72 GLN A O 1
ATOM 596 N N . GLY A 1 73 ? -15.403 -7.073 -11.651 1.00 87.88 73 GLY A N 1
ATOM 597 C CA . GLY A 1 73 ? -14.236 -6.485 -12.306 1.00 87.88 73 GLY A CA 1
ATOM 598 C C . GLY A 1 73 ? -14.230 -4.954 -12.345 1.00 87.88 73 GLY A C 1
ATOM 599 O O . GLY A 1 73 ? -13.324 -4.374 -12.952 1.00 87.88 73 GLY A O 1
ATOM 600 N N . GLU A 1 74 ? -15.191 -4.300 -11.697 1.00 92.12 74 GLU A N 1
ATOM 601 C CA . GLU A 1 74 ? -15.277 -2.846 -11.577 1.00 92.12 74 GLU A CA 1
ATOM 602 C C . GLU A 1 74 ? -14.235 -2.329 -10.590 1.00 92.12 74 GLU A C 1
ATOM 604 O O . GLU A 1 74 ? -13.978 -2.944 -9.555 1.00 92.12 74 GLU A O 1
ATOM 609 N N . ILE A 1 75 ? -13.638 -1.180 -10.901 1.00 93.69 75 ILE A N 1
ATOM 610 C CA . ILE A 1 75 ? -12.626 -0.560 -10.047 1.00 93.69 75 ILE A CA 1
ATOM 611 C C . ILE A 1 75 ? -13.331 0.131 -8.884 1.00 93.69 75 ILE A C 1
ATOM 613 O O . ILE A 1 75 ? -14.052 1.107 -9.081 1.00 93.69 75 ILE A O 1
ATOM 617 N N . ILE A 1 76 ? -13.075 -0.353 -7.673 1.00 95.06 76 ILE A N 1
ATOM 618 C CA . ILE A 1 76 ? -13.623 0.233 -6.450 1.00 95.06 76 ILE A CA 1
ATOM 619 C C . ILE A 1 76 ? -12.622 1.172 -5.779 1.00 95.06 76 ILE A C 1
ATOM 621 O O . ILE A 1 76 ? -13.039 2.183 -5.231 1.00 95.06 76 ILE A O 1
ATOM 625 N N . ALA A 1 77 ? -11.313 0.918 -5.885 1.00 95.50 77 ALA A N 1
ATOM 626 C CA . ALA A 1 77 ? -10.276 1.806 -5.356 1.00 95.50 77 ALA A CA 1
ATOM 627 C C . ALA A 1 77 ? -8.950 1.694 -6.108 1.00 95.50 77 ALA A C 1
ATOM 629 O O . ALA A 1 77 ? -8.702 0.725 -6.827 1.00 95.50 77 ALA A O 1
ATOM 630 N N . THR A 1 78 ? -8.065 2.662 -5.871 1.00 94.62 78 THR A N 1
ATOM 631 C CA . THR A 1 78 ? -6.728 2.704 -6.470 1.00 94.62 78 THR A CA 1
ATOM 632 C C . THR A 1 78 ? -5.666 2.869 -5.394 1.00 94.62 78 THR A C 1
ATOM 634 O O . THR A 1 78 ? -5.735 3.776 -4.564 1.00 94.62 78 THR A O 1
ATOM 637 N N . PHE A 1 79 ? -4.642 2.025 -5.437 1.00 94.19 79 PHE A N 1
ATOM 638 C CA . PHE A 1 79 ? -3.447 2.128 -4.613 1.00 94.19 79 PHE A CA 1
ATOM 639 C C . PHE A 1 79 ? -2.283 2.642 -5.451 1.00 94.19 79 PHE A C 1
ATOM 641 O O . PHE A 1 79 ? -2.024 2.153 -6.549 1.00 94.19 79 PHE A O 1
ATOM 648 N N . ARG A 1 80 ? -1.533 3.601 -4.918 1.00 91.38 80 ARG A N 1
ATOM 649 C CA . ARG A 1 80 ? -0.414 4.234 -5.610 1.00 91.38 80 ARG A CA 1
ATOM 650 C C . ARG A 1 80 ? 0.817 4.280 -4.722 1.00 91.38 80 ARG A C 1
ATOM 652 O O . ARG A 1 80 ? 0.762 4.723 -3.578 1.00 91.38 80 ARG A O 1
ATOM 659 N N . LYS A 1 81 ? 1.957 3.885 -5.276 1.00 87.69 81 LYS A N 1
ATOM 660 C CA . LYS A 1 81 ? 3.267 3.918 -4.622 1.00 87.69 81 LYS A CA 1
ATOM 661 C C . LYS A 1 81 ? 4.236 4.722 -5.474 1.00 87.69 81 LYS A C 1
ATOM 663 O O . LYS A 1 81 ? 4.488 4.352 -6.612 1.00 87.69 81 LYS A O 1
ATOM 668 N N . ASN A 1 82 ? 4.846 5.770 -4.932 1.00 83.12 82 ASN A N 1
ATOM 669 C CA . ASN A 1 82 ? 5.980 6.415 -5.599 1.00 83.12 82 ASN A CA 1
ATOM 670 C C . ASN A 1 82 ? 7.280 5.701 -5.192 1.00 83.12 82 ASN A C 1
ATOM 672 O O . ASN A 1 82 ? 7.570 5.549 -4.011 1.00 83.12 82 ASN A O 1
ATOM 676 N N . VAL A 1 83 ? 8.037 5.188 -6.157 1.00 71.00 83 VAL A N 1
ATOM 677 C CA . VAL A 1 83 ? 9.226 4.358 -5.920 1.00 71.00 83 VAL A CA 1
ATOM 678 C C . VAL A 1 83 ? 10.402 5.198 -5.408 1.00 71.00 83 VAL A C 1
ATOM 680 O O . VAL A 1 83 ? 11.102 4.758 -4.498 1.00 71.00 83 VAL A O 1
ATOM 683 N N . PHE A 1 84 ? 10.584 6.421 -5.917 1.00 64.81 84 PHE A N 1
ATOM 684 C CA . PHE A 1 84 ? 11.719 7.282 -5.558 1.00 64.81 84 PHE A CA 1
ATOM 685 C C . PHE A 1 84 ? 11.581 7.889 -4.163 1.00 64.81 84 PHE A C 1
ATOM 687 O O . PHE A 1 84 ? 12.528 7.876 -3.377 1.00 64.81 84 PHE A O 1
ATOM 694 N N . THR A 1 85 ? 10.387 8.367 -3.805 1.00 60.03 85 THR A N 1
ATOM 695 C CA . THR A 1 85 ? 10.150 8.955 -2.474 1.00 60.03 85 THR A CA 1
ATOM 696 C C . THR A 1 85 ? 10.114 7.907 -1.357 1.00 60.03 85 THR A C 1
ATOM 698 O O . THR A 1 85 ? 10.185 8.256 -0.179 1.00 60.03 85 THR A O 1
ATOM 701 N N . ASN A 1 86 ? 10.083 6.622 -1.721 1.00 63.69 86 ASN A N 1
ATOM 702 C CA . ASN A 1 86 ? 10.070 5.486 -0.804 1.00 63.69 86 ASN A CA 1
ATOM 703 C C . ASN A 1 86 ? 11.443 4.960 -0.398 1.00 63.69 86 ASN A C 1
ATOM 705 O O . ASN A 1 86 ? 11.521 4.028 0.399 1.00 63.69 86 ASN A O 1
ATOM 709 N N . ILE A 1 87 ? 12.519 5.562 -0.907 1.00 61.66 87 ILE A N 1
ATOM 710 C CA . ILE A 1 87 ? 13.890 5.174 -0.565 1.00 61.66 87 ILE A CA 1
ATOM 711 C C . ILE A 1 87 ? 14.189 5.390 0.933 1.00 61.66 87 ILE A C 1
ATOM 713 O O . ILE A 1 87 ? 14.992 4.652 1.500 1.00 61.66 87 ILE A O 1
ATOM 717 N N . LEU A 1 88 ? 13.557 6.385 1.573 1.00 62.47 88 LEU A N 1
ATOM 718 C CA . LEU A 1 88 ? 13.797 6.754 2.979 1.00 62.47 88 LEU A CA 1
ATOM 719 C C . LEU A 1 88 ? 12.677 6.320 3.932 1.00 62.47 88 LEU A C 1
ATOM 721 O O . LEU A 1 88 ? 12.941 5.942 5.072 1.00 62.47 88 LEU A O 1
ATOM 725 N N . ARG A 1 89 ? 11.422 6.389 3.487 1.00 74.06 89 ARG A N 1
ATOM 726 C CA . ARG A 1 89 ? 10.247 5.990 4.269 1.00 74.06 89 ARG A CA 1
ATOM 727 C C . ARG A 1 89 ? 9.208 5.439 3.318 1.00 74.06 89 ARG A C 1
ATOM 729 O O . ARG A 1 89 ? 8.811 6.142 2.393 1.00 74.06 89 ARG A O 1
ATOM 736 N N . ARG A 1 90 ? 8.743 4.218 3.565 1.00 83.69 90 ARG A N 1
ATOM 737 C CA . ARG A 1 90 ? 7.707 3.596 2.738 1.00 83.69 90 ARG A CA 1
ATOM 738 C C . ARG A 1 90 ? 6.380 4.335 2.928 1.00 83.69 90 ARG A C 1
ATOM 740 O O . ARG A 1 90 ? 5.921 4.540 4.052 1.00 83.69 90 ARG A O 1
ATOM 747 N N . LYS A 1 91 ? 5.793 4.746 1.812 1.00 88.62 91 LYS A N 1
ATOM 748 C CA . LYS A 1 91 ? 4.557 5.503 1.657 1.00 88.62 91 LYS A CA 1
ATOM 749 C C . LYS A 1 91 ? 3.753 4.919 0.506 1.00 88.62 91 LYS A C 1
ATOM 751 O O . LYS A 1 91 ? 4.283 4.605 -0.567 1.00 88.62 91 LYS A O 1
ATOM 756 N N . TRP A 1 92 ? 2.462 4.843 0.739 1.00 92.62 92 TRP A N 1
ATOM 757 C CA . TRP A 1 92 ? 1.457 4.424 -0.208 1.00 92.62 92 TRP A CA 1
ATOM 758 C C . TRP A 1 92 ? 0.256 5.345 -0.091 1.00 92.62 92 TRP A C 1
ATOM 760 O O . TRP A 1 92 ? -0.040 5.866 0.979 1.00 92.62 92 TRP A O 1
ATOM 770 N N . HIS A 1 93 ? -0.440 5.527 -1.195 1.00 93.88 93 HIS A N 1
ATOM 771 C CA . HIS A 1 93 ? -1.651 6.319 -1.268 1.00 93.88 93 HIS A CA 1
ATOM 772 C C . HIS A 1 93 ? -2.802 5.407 -1.663 1.00 93.88 93 HIS A C 1
ATOM 774 O O . HIS A 1 93 ? -2.648 4.582 -2.562 1.00 93.88 93 HIS A O 1
ATOM 780 N N . LEU A 1 94 ? -3.935 5.564 -0.997 1.00 95.69 94 LEU A N 1
ATOM 781 C CA . LEU A 1 94 ? -5.176 4.864 -1.285 1.00 95.69 94 LEU A CA 1
ATOM 782 C C . LEU A 1 94 ? -6.227 5.903 -1.653 1.00 95.69 94 LEU A C 1
ATOM 784 O O . LEU A 1 94 ? -6.462 6.846 -0.900 1.00 95.69 94 LEU A O 1
ATOM 788 N N . TYR A 1 95 ? -6.833 5.723 -2.819 1.00 95.25 95 TYR A N 1
ATOM 789 C CA . TYR A 1 95 ? -7.855 6.604 -3.364 1.00 95.25 95 TYR A CA 1
ATOM 790 C C . TYR A 1 95 ? -9.162 5.834 -3.511 1.00 95.25 95 TYR A C 1
ATOM 792 O O . TYR A 1 95 ? -9.180 4.748 -4.095 1.00 95.25 95 TYR A O 1
ATOM 800 N N . PHE A 1 96 ? -10.246 6.401 -2.988 1.00 94.12 96 PHE A N 1
ATOM 801 C CA . PHE A 1 96 ? -11.582 5.807 -3.027 1.00 94.12 96 PHE A CA 1
ATOM 802 C C . PHE A 1 96 ? -12.638 6.909 -2.926 1.00 94.12 96 PHE A C 1
ATOM 804 O O . PHE A 1 96 ? -12.587 7.678 -1.976 1.00 94.12 96 PHE A O 1
ATOM 811 N N . GLN A 1 97 ? -13.598 6.983 -3.858 1.00 89.50 97 GLN A N 1
ATOM 812 C CA . GLN A 1 97 ? -14.728 7.936 -3.812 1.00 89.50 97 GLN A CA 1
ATOM 813 C C . GLN A 1 97 ? -14.330 9.368 -3.382 1.00 89.50 97 GLN A C 1
ATOM 815 O O . GLN A 1 97 ? -14.868 9.912 -2.423 1.00 89.50 97 GLN A O 1
ATOM 820 N N . ASN A 1 98 ? -13.342 9.964 -4.058 1.00 90.44 98 ASN A N 1
ATOM 821 C CA . ASN A 1 98 ? -12.760 11.284 -3.744 1.00 90.44 98 ASN A CA 1
ATOM 822 C C . ASN A 1 98 ? -12.067 11.418 -2.375 1.00 90.44 98 ASN A C 1
ATOM 824 O O . ASN A 1 98 ? -11.569 12.492 -2.052 1.00 90.44 98 ASN A O 1
ATOM 828 N N . LYS A 1 99 ? -11.978 10.344 -1.590 1.00 93.44 99 LYS A N 1
ATOM 829 C CA . LYS A 1 99 ? -11.160 10.279 -0.381 1.00 93.44 99 LYS A CA 1
ATOM 830 C C . LYS A 1 99 ? -9.733 9.884 -0.712 1.00 93.44 99 LYS A C 1
ATOM 832 O O . LYS A 1 99 ? -9.479 9.091 -1.629 1.00 93.44 99 LYS A O 1
ATOM 837 N N . HIS A 1 100 ? -8.810 10.401 0.087 1.00 94.94 100 HIS A N 1
ATOM 838 C CA . HIS A 1 100 ? -7.389 10.129 -0.032 1.00 94.94 100 HIS A CA 1
ATOM 839 C C . HIS A 1 100 ? -6.822 9.736 1.324 1.00 94.94 100 HIS A C 1
ATOM 841 O O . HIS A 1 100 ? -6.834 10.510 2.275 1.00 94.94 100 HIS A O 1
ATOM 847 N N . PHE A 1 101 ? -6.278 8.526 1.389 1.00 95.06 101 PHE A N 1
ATOM 848 C CA . PHE A 1 101 ? -5.603 8.023 2.572 1.00 95.06 101 PHE A CA 1
ATOM 849 C C . PHE A 1 101 ? -4.117 7.829 2.290 1.00 95.06 101 PHE A C 1
ATOM 851 O O . PHE A 1 101 ? -3.722 7.276 1.258 1.00 95.06 101 PHE A O 1
ATOM 858 N N . LEU A 1 102 ? -3.283 8.273 3.223 1.00 94.06 102 LEU A N 1
ATOM 859 C CA . LEU A 1 102 ? -1.840 8.083 3.199 1.00 94.06 102 LEU A CA 1
ATOM 860 C C . LEU A 1 102 ? -1.476 6.960 4.163 1.00 94.06 102 LEU A C 1
ATOM 862 O O . LEU A 1 102 ? -1.687 7.062 5.368 1.00 94.06 102 LEU A O 1
ATOM 866 N N . ILE A 1 103 ? -0.865 5.908 3.637 1.00 93.25 103 ILE A N 1
ATOM 867 C CA . ILE A 1 103 ? -0.357 4.795 4.422 1.00 93.25 103 ILE A CA 1
ATOM 868 C C . ILE A 1 103 ? 1.159 4.914 4.477 1.00 93.25 103 ILE A C 1
ATOM 870 O O . ILE A 1 103 ? 1.833 4.806 3.451 1.00 93.25 103 ILE A O 1
ATOM 874 N N . LYS A 1 104 ? 1.715 5.170 5.660 1.00 90.19 104 LYS A N 1
ATOM 875 C CA . LYS A 1 104 ? 3.161 5.382 5.835 1.00 90.19 104 LYS A CA 1
ATOM 876 C C . LYS A 1 104 ? 3.727 4.516 6.949 1.00 90.19 104 LYS A C 1
ATOM 878 O O . LYS A 1 104 ? 3.033 4.205 7.911 1.00 90.19 104 LYS A O 1
ATOM 883 N N . GLU A 1 105 ? 4.994 4.138 6.817 1.00 86.56 105 GLU A N 1
ATOM 884 C CA . GLU A 1 105 ? 5.722 3.441 7.883 1.00 86.56 105 GLU A CA 1
ATOM 885 C C . GLU A 1 105 ? 5.782 4.330 9.128 1.00 86.56 105 GLU A C 1
ATOM 887 O O . GLU A 1 105 ? 6.063 5.523 9.015 1.00 86.56 105 GLU A O 1
ATOM 892 N N . ASP A 1 106 ? 5.504 3.769 10.299 1.00 77.88 106 ASP A N 1
ATOM 893 C CA . ASP A 1 106 ? 5.378 4.497 11.563 1.00 77.88 106 ASP A CA 1
ATOM 894 C C . ASP A 1 106 ? 6.698 5.188 11.954 1.00 77.88 106 ASP A C 1
ATOM 896 O O . ASP A 1 106 ? 6.754 6.407 12.124 1.00 77.88 106 ASP A O 1
ATOM 900 N N . SER A 1 107 ? 7.809 4.442 11.934 1.00 72.44 107 SER A N 1
ATOM 901 C CA . SER A 1 107 ? 9.114 4.935 12.383 1.00 72.44 107 SER A CA 1
ATOM 902 C C . SER A 1 107 ? 10.113 5.153 11.246 1.00 72.44 107 SER A C 1
ATOM 904 O O . SER A 1 107 ? 10.552 4.219 10.574 1.00 72.44 107 SER A O 1
ATOM 906 N N . ILE A 1 108 ? 10.550 6.407 11.098 1.00 65.44 108 ILE A N 1
ATOM 907 C CA . ILE A 1 108 ? 11.662 6.794 10.215 1.00 65.44 108 ILE A CA 1
ATOM 908 C C . ILE A 1 108 ? 12.988 6.232 10.743 1.00 65.44 108 ILE A C 1
ATOM 910 O O . ILE A 1 108 ? 13.824 5.781 9.965 1.00 65.44 108 ILE A O 1
ATOM 914 N N . ILE A 1 109 ? 13.167 6.223 12.067 1.00 64.12 109 ILE A N 1
ATOM 915 C CA . ILE A 1 109 ? 14.399 5.760 12.718 1.00 64.12 109 ILE A CA 1
ATOM 916 C C . ILE A 1 109 ? 14.614 4.274 12.429 1.00 64.12 109 ILE A C 1
ATOM 918 O O . ILE A 1 109 ? 15.709 3.881 12.038 1.00 64.12 109 ILE A O 1
ATOM 922 N N . LEU A 1 110 ? 13.564 3.453 12.542 1.00 68.94 110 LEU A N 1
ATOM 923 C CA . LEU A 1 110 ? 13.649 2.025 12.220 1.00 68.94 110 LEU A CA 1
ATOM 924 C C . LEU A 1 110 ? 13.873 1.778 10.722 1.00 68.94 110 LEU A C 1
ATOM 926 O O . LEU A 1 110 ? 14.584 0.836 10.369 1.00 68.94 110 LEU A O 1
ATOM 930 N N . SER A 1 111 ? 13.316 2.627 9.852 1.00 66.00 111 SER A N 1
ATOM 931 C CA . SER A 1 111 ? 13.577 2.579 8.406 1.00 66.00 111 SER A CA 1
ATOM 932 C C . SER A 1 111 ? 15.057 2.837 8.090 1.00 66.00 111 SER A C 1
ATOM 934 O O . SER A 1 111 ? 15.678 2.080 7.340 1.00 66.00 111 SER A O 1
ATOM 936 N N . LEU A 1 112 ? 15.663 3.851 8.718 1.00 70.56 112 LEU A N 1
ATOM 937 C CA . LEU A 1 112 ? 17.088 4.157 8.559 1.00 70.56 112 LEU A CA 1
ATOM 938 C C . LEU A 1 112 ? 17.974 3.067 9.172 1.00 70.56 112 LEU A C 1
ATOM 940 O O . LEU A 1 112 ? 18.895 2.585 8.518 1.00 70.56 112 LEU A O 1
ATOM 944 N N . LEU A 1 113 ? 17.670 2.622 10.391 1.00 71.69 113 LEU A N 1
ATOM 945 C CA . LEU A 1 113 ? 18.449 1.600 11.090 1.00 71.69 113 LEU A CA 1
ATOM 946 C C . LEU A 1 113 ? 18.506 0.285 10.297 1.00 71.69 113 LEU A C 1
ATOM 948 O O . LEU A 1 113 ? 19.564 -0.331 10.185 1.00 71.69 113 LEU A O 1
ATOM 952 N N . ARG A 1 114 ? 17.392 -0.100 9.661 1.00 75.12 114 ARG A N 1
ATOM 953 C CA . ARG A 1 114 ? 17.316 -1.270 8.775 1.00 75.12 114 ARG A CA 1
ATOM 954 C C . ARG A 1 114 ? 18.286 -1.209 7.599 1.00 75.12 114 ARG A C 1
ATOM 956 O O . ARG A 1 114 ? 18.728 -2.249 7.122 1.00 75.12 114 ARG A O 1
ATOM 963 N N . ARG A 1 115 ? 18.573 -0.009 7.106 1.00 76.31 115 ARG A N 1
ATOM 964 C CA . ARG A 1 115 ? 19.442 0.197 5.951 1.00 76.31 115 ARG A CA 1
ATOM 965 C C . ARG A 1 115 ? 20.924 0.122 6.312 1.00 76.31 115 ARG A C 1
ATOM 967 O O . ARG A 1 115 ? 21.703 -0.338 5.486 1.00 76.31 115 ARG A O 1
ATOM 974 N N . PHE A 1 116 ? 21.304 0.586 7.500 1.00 77.00 116 PHE A N 1
ATOM 975 C CA . PHE A 1 116 ? 22.713 0.689 7.895 1.00 77.00 116 PHE A CA 1
ATOM 976 C C . PHE A 1 116 ? 23.216 -0.493 8.731 1.00 77.00 116 PHE A C 1
ATOM 978 O O . PHE A 1 116 ? 24.425 -0.690 8.816 1.00 77.00 116 PHE A O 1
ATOM 985 N N . LEU A 1 117 ? 22.324 -1.294 9.323 1.00 75.81 117 LEU A N 1
ATOM 986 C CA . LEU A 1 117 ? 22.718 -2.499 10.051 1.00 75.81 117 LEU A CA 1
ATOM 987 C C . LEU A 1 117 ? 22.728 -3.742 9.146 1.00 75.81 117 LEU A C 1
ATOM 989 O O . LEU A 1 117 ? 21.737 -3.992 8.448 1.00 75.81 117 LEU A O 1
ATOM 993 N N . PRO A 1 118 ? 23.769 -4.597 9.219 1.00 71.44 118 PRO A N 1
ATOM 994 C CA . PRO A 1 118 ? 23.663 -5.955 8.696 1.00 71.44 118 PRO A CA 1
ATOM 995 C C . PRO A 1 118 ? 22.500 -6.659 9.416 1.00 71.44 118 PRO A C 1
ATOM 997 O O . PRO A 1 118 ? 22.354 -6.528 10.629 1.00 71.44 118 PRO A O 1
ATOM 1000 N N . PHE A 1 119 ? 21.634 -7.355 8.669 1.00 70.38 119 PHE A N 1
ATOM 1001 C CA . PHE A 1 119 ? 20.391 -7.988 9.160 1.00 70.38 119 PHE A CA 1
ATOM 1002 C C . PHE A 1 119 ? 19.232 -7.040 9.518 1.00 70.38 119 PHE A C 1
ATOM 1004 O O . PHE A 1 119 ? 18.194 -7.483 10.014 1.00 70.38 119 PHE A O 1
ATOM 1011 N N . GLY A 1 120 ? 19.330 -5.750 9.191 1.00 64.50 120 GLY A N 1
ATOM 1012 C CA . GLY A 1 120 ? 18.254 -4.786 9.426 1.00 64.50 120 GLY A CA 1
ATOM 1013 C C . GLY A 1 120 ? 16.903 -5.159 8.791 1.00 64.50 120 GLY A C 1
ATOM 1014 O O . GLY A 1 120 ? 15.853 -4.702 9.244 1.00 64.50 120 GLY A O 1
ATOM 1015 N N . GLN A 1 121 ? 16.901 -6.023 7.770 1.00 65.88 121 GLN A N 1
ATOM 1016 C CA . GLN A 1 121 ? 15.697 -6.550 7.113 1.00 65.88 121 GLN A CA 1
ATOM 1017 C C . GLN A 1 121 ? 14.717 -7.270 8.058 1.00 65.88 121 GLN A C 1
ATOM 1019 O O . GLN A 1 121 ? 13.520 -7.315 7.770 1.00 65.88 121 GLN A O 1
ATOM 1024 N N . TYR A 1 122 ? 15.189 -7.780 9.201 1.00 67.75 122 TYR A N 1
ATOM 1025 C CA . TYR A 1 122 ? 14.341 -8.439 10.203 1.00 67.75 122 TYR A CA 1
ATOM 1026 C C . TYR A 1 122 ? 13.632 -7.456 11.147 1.00 67.75 122 TYR A C 1
ATOM 1028 O O . TYR A 1 122 ? 12.744 -7.850 11.906 1.00 67.75 122 TYR A O 1
ATOM 1036 N N . ILE A 1 123 ? 13.983 -6.166 11.094 1.00 69.75 123 ILE A N 1
ATOM 1037 C CA . ILE A 1 123 ? 13.367 -5.128 11.923 1.00 69.75 123 ILE A CA 1
ATOM 1038 C C . ILE A 1 123 ? 11.908 -4.919 11.498 1.00 69.75 123 ILE A C 1
ATOM 1040 O O . ILE A 1 123 ? 11.573 -4.857 10.310 1.00 69.75 123 ILE A O 1
ATOM 1044 N N . ARG A 1 124 ? 11.020 -4.798 12.492 1.00 71.56 124 ARG A N 1
ATOM 1045 C CA . ARG A 1 124 ? 9.574 -4.655 12.283 1.00 71.56 124 ARG A CA 1
ATOM 1046 C C . ARG A 1 124 ? 9.239 -3.387 11.501 1.00 71.56 124 ARG A C 1
ATOM 1048 O O . ARG A 1 124 ? 9.878 -2.349 11.640 1.00 71.56 124 ARG A O 1
ATOM 1055 N N . THR A 1 125 ? 8.187 -3.493 10.699 1.00 75.62 125 THR A N 1
ATOM 1056 C CA . THR A 1 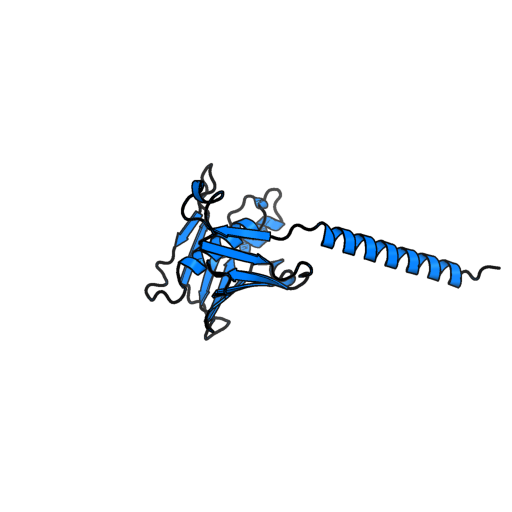125 ? 7.603 -2.392 9.933 1.00 75.62 125 THR A CA 1
ATOM 1057 C C . THR A 1 125 ? 6.146 -2.305 10.344 1.00 75.62 125 THR A C 1
ATOM 1059 O O . THR A 1 125 ? 5.377 -3.211 10.030 1.00 75.62 125 THR A O 1
ATOM 1062 N N . ASN A 1 126 ? 5.787 -1.252 11.067 1.00 85.69 126 ASN A N 1
ATOM 1063 C CA . ASN A 1 126 ? 4.391 -0.927 11.327 1.00 85.69 126 ASN A CA 1
ATOM 1064 C C . ASN A 1 126 ? 3.977 0.166 10.349 1.00 85.69 126 ASN A C 1
ATOM 1066 O O . ASN A 1 126 ? 4.790 1.032 10.016 1.00 85.69 126 ASN A O 1
ATOM 1070 N N . PHE A 1 127 ? 2.731 0.130 9.903 1.00 89.81 127 PHE A N 1
ATOM 1071 C CA . PHE A 1 127 ? 2.164 1.154 9.039 1.00 89.81 127 PHE A CA 1
ATOM 1072 C C . PHE A 1 127 ? 0.995 1.831 9.739 1.00 89.81 127 PHE A C 1
ATOM 1074 O O . PHE A 1 127 ? 0.215 1.183 10.432 1.00 89.81 127 PHE A O 1
ATOM 1081 N N 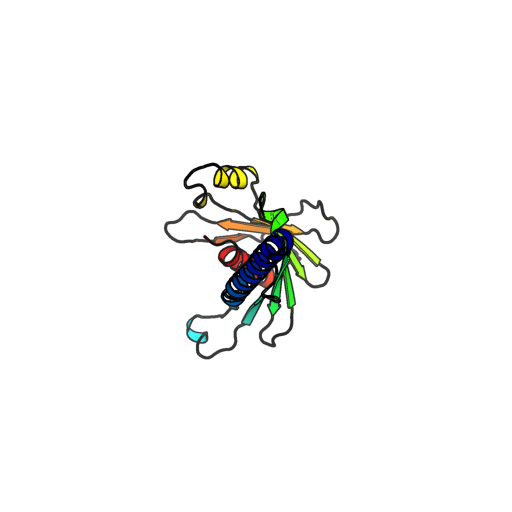. ILE A 1 128 ? 0.867 3.133 9.530 1.00 92.75 128 ILE A N 1
ATOM 1082 C CA . ILE A 1 128 ? -0.279 3.922 9.973 1.00 92.75 128 ILE A CA 1
ATOM 1083 C C . ILE A 1 128 ? -1.048 4.404 8.750 1.00 92.75 128 ILE A C 1
ATOM 1085 O O . ILE A 1 128 ? -0.447 4.774 7.739 1.00 92.75 128 ILE A O 1
ATOM 1089 N N . PHE A 1 129 ? -2.370 4.374 8.854 1.00 94.81 129 PHE A N 1
ATOM 1090 C CA . PHE A 1 129 ? -3.308 4.871 7.863 1.00 94.81 129 PHE A CA 1
ATOM 1091 C C . PHE A 1 129 ? -3.761 6.248 8.327 1.00 94.81 129 PHE A C 1
ATOM 1093 O O . PHE A 1 129 ? -4.289 6.388 9.430 1.00 94.81 129 PHE A O 1
ATOM 1100 N N . LEU A 1 130 ? -3.533 7.253 7.492 1.00 94.56 130 LEU A N 1
ATOM 1101 C CA . LEU A 1 130 ? -3.896 8.637 7.749 1.00 94.56 130 LEU A CA 1
ATOM 1102 C C . LEU A 1 130 ? -4.953 9.084 6.754 1.00 94.56 130 LEU A C 1
ATOM 1104 O O . LEU A 1 130 ? -4.809 8.815 5.560 1.00 94.56 130 LEU A O 1
ATOM 1108 N N . ASP A 1 131 ? -5.974 9.783 7.235 1.00 94.00 131 ASP A N 1
ATOM 1109 C CA . ASP A 1 131 ? -6.895 10.501 6.357 1.00 94.00 131 ASP A CA 1
ATOM 1110 C C . ASP A 1 131 ? -6.271 11.842 5.972 1.00 94.00 131 ASP A C 1
ATOM 1112 O O . ASP A 1 131 ? -6.060 12.703 6.827 1.00 94.00 131 ASP A O 1
ATOM 1116 N N . VAL A 1 132 ? -5.953 11.990 4.687 1.00 94.44 132 VAL A N 1
ATOM 1117 C CA . VAL A 1 132 ? -5.368 13.202 4.096 1.00 94.44 132 VAL A CA 1
ATOM 1118 C C . VAL A 1 132 ? -6.307 13.813 3.053 1.00 94.44 132 VAL A C 1
ATOM 1120 O O . VAL A 1 132 ? -5.873 14.566 2.186 1.00 94.44 132 VAL A O 1
ATOM 1123 N N . THR A 1 133 ? -7.601 13.476 3.113 1.00 91.56 133 THR A N 1
ATOM 1124 C CA . THR A 1 133 ? -8.608 13.926 2.141 1.00 91.56 133 THR A CA 1
ATOM 1125 C C . THR A 1 133 ? -8.728 15.449 2.113 1.00 91.56 133 THR A C 1
ATOM 1127 O O . THR A 1 133 ? -8.806 16.035 1.036 1.00 91.56 133 THR A O 1
ATOM 1130 N N . THR A 1 134 ? -8.728 16.086 3.286 1.00 89.81 134 THR A N 1
ATOM 1131 C CA . THR A 1 134 ? -8.881 17.545 3.420 1.00 89.81 134 THR A CA 1
ATOM 1132 C C . THR A 1 134 ? -7.541 18.261 3.574 1.00 89.81 134 THR A C 1
ATOM 1134 O O . THR A 1 134 ? -7.377 19.368 3.072 1.00 89.81 134 THR A O 1
ATOM 1137 N N . ASP A 1 135 ? -6.589 17.634 4.267 1.00 90.19 135 ASP A N 1
ATOM 1138 C CA . ASP A 1 135 ? -5.289 18.218 4.595 1.00 90.19 135 ASP A CA 1
ATOM 1139 C C . ASP A 1 135 ? -4.155 17.212 4.304 1.00 90.19 135 ASP A C 1
ATOM 1141 O O . ASP A 1 135 ? -4.117 16.143 4.926 1.00 90.19 135 ASP A O 1
ATOM 1145 N N . PRO A 1 136 ? -3.217 17.530 3.390 1.00 86.81 136 PRO A N 1
ATOM 1146 C CA . PRO A 1 136 ? -2.050 16.697 3.099 1.00 86.81 136 PRO A CA 1
ATOM 1147 C C . PRO A 1 136 ? -1.147 16.411 4.308 1.00 86.81 136 PRO A C 1
ATOM 1149 O O . PRO A 1 136 ? -0.502 15.356 4.340 1.00 86.81 136 PRO A O 1
ATOM 1152 N N . ASP A 1 137 ? -1.105 17.320 5.284 1.00 87.38 137 ASP A N 1
ATOM 1153 C CA . ASP A 1 137 ? -0.269 17.216 6.487 1.00 87.38 137 ASP A CA 1
ATOM 1154 C C . ASP A 1 137 ? -1.043 16.693 7.708 1.00 87.38 137 ASP A C 1
ATOM 1156 O O . ASP A 1 137 ? -0.519 16.648 8.826 1.00 87.38 137 ASP A O 1
ATOM 1160 N N . SER A 1 138 ? -2.266 16.205 7.479 1.00 89.06 138 SER A N 1
ATOM 1161 C CA . SER A 1 138 ? -3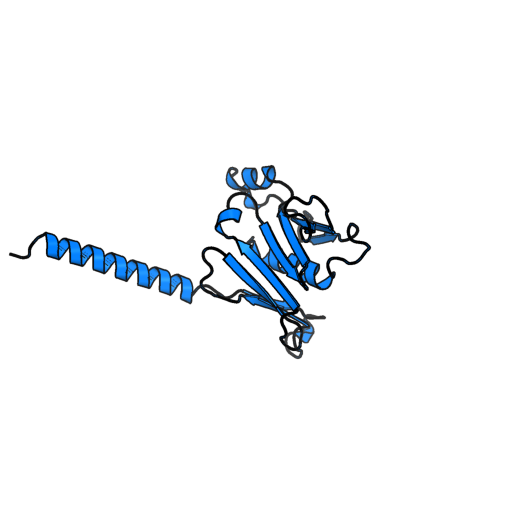.112 15.609 8.505 1.00 89.06 138 SER A CA 1
ATOM 1162 C C . SER A 1 138 ? -2.384 14.518 9.295 1.00 89.06 138 SER A C 1
ATOM 1164 O O . SER A 1 138 ? -1.693 13.633 8.768 1.00 89.06 138 SER A O 1
ATOM 1166 N N . THR A 1 139 ? -2.589 14.565 10.608 1.00 87.75 139 THR A N 1
ATOM 1167 C CA . THR A 1 139 ? -2.100 13.570 11.568 1.00 87.75 139 THR A CA 1
ATOM 1168 C C . THR A 1 139 ? -3.213 12.644 12.054 1.00 87.75 139 THR A C 1
ATOM 1170 O O . THR A 1 139 ? -2.972 11.808 12.924 1.00 87.75 139 THR A O 1
ATOM 1173 N N . THR A 1 140 ? -4.413 12.744 11.471 1.00 91.62 140 THR A N 1
ATOM 1174 C CA . THR A 1 140 ? -5.575 11.938 11.858 1.00 91.62 140 THR A CA 1
ATOM 1175 C C . THR A 1 140 ? -5.371 10.482 11.452 1.00 91.62 140 THR A C 1
ATOM 1177 O O . THR A 1 140 ? -5.442 10.123 10.275 1.00 91.62 140 THR A O 1
ATOM 1180 N N . ILE A 1 141 ? -5.116 9.633 12.449 1.00 92.62 141 ILE A N 1
ATOM 1181 C CA . ILE A 1 141 ? -4.951 8.189 12.283 1.00 92.62 141 ILE A CA 1
ATOM 1182 C C . ILE A 1 141 ? -6.324 7.529 12.217 1.00 92.62 141 ILE A C 1
ATOM 1184 O O . ILE A 1 141 ? -7.104 7.617 13.158 1.00 92.62 141 ILE A O 1
ATOM 1188 N N . VAL A 1 142 ? -6.581 6.815 11.124 1.00 94.69 142 VAL A N 1
ATOM 1189 C CA . VAL A 1 142 ? -7.802 6.014 10.923 1.00 94.69 142 VAL A CA 1
ATOM 1190 C C . VAL A 1 142 ? -7.559 4.517 11.116 1.00 94.69 142 VAL A C 1
ATOM 1192 O O . VAL A 1 142 ? -8.496 3.740 11.279 1.00 94.69 142 VAL A O 1
ATOM 1195 N N . GLY A 1 143 ? -6.297 4.090 11.123 1.00 93.44 143 GLY A N 1
ATOM 1196 C CA . GLY A 1 143 ? -5.9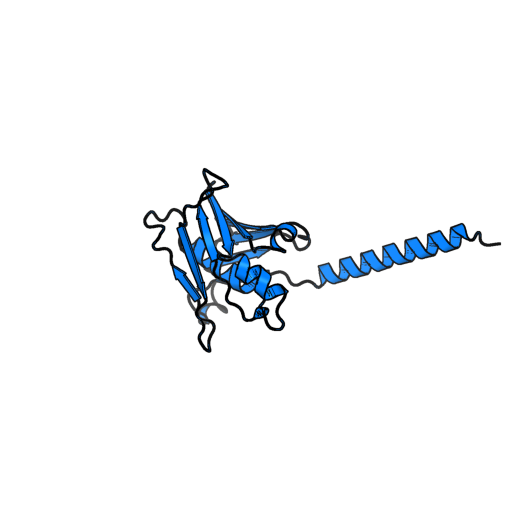50 2.692 11.336 1.00 93.44 143 GLY A CA 1
ATOM 1197 C C . GLY A 1 143 ? -4.460 2.463 11.525 1.00 93.44 143 GLY A C 1
ATOM 1198 O O . GLY A 1 143 ? -3.619 3.266 11.114 1.00 93.44 143 GLY A O 1
ATOM 1199 N N . ILE A 1 144 ? -4.127 1.340 12.149 1.00 93.00 144 ILE A N 1
ATOM 1200 C CA . ILE A 1 144 ? -2.761 0.932 12.448 1.00 93.00 144 ILE A CA 1
ATOM 1201 C C . ILE A 1 144 ? -2.587 -0.526 12.039 1.00 93.00 144 ILE A C 1
ATOM 1203 O O . ILE A 1 144 ? -3.273 -1.422 12.523 1.00 93.00 144 ILE A O 1
ATOM 1207 N N . PHE A 1 145 ? -1.613 -0.775 11.177 1.00 91.62 145 PHE A N 1
ATOM 1208 C CA . PHE A 1 145 ? -1.199 -2.109 10.780 1.00 91.62 145 PHE A CA 1
ATOM 1209 C C . PHE A 1 145 ? 0.102 -2.476 11.492 1.00 91.62 145 PHE A C 1
ATOM 1211 O O . PHE A 1 145 ? 1.164 -1.897 11.240 1.00 91.62 145 PHE A O 1
ATOM 1218 N N . LYS A 1 146 ? 0.004 -3.434 12.415 1.00 87.50 146 LYS A N 1
ATOM 1219 C CA . LYS A 1 146 ? 1.107 -3.906 13.255 1.00 87.50 146 LYS A CA 1
ATOM 1220 C C . LYS A 1 146 ? 1.508 -5.315 12.840 1.00 87.50 146 LYS A C 1
ATOM 1222 O O . LYS A 1 146 ? 0.652 -6.185 12.686 1.00 87.50 146 LYS A O 1
ATOM 1227 N N . ARG A 1 147 ? 2.816 -5.564 12.749 1.00 78.06 147 ARG A N 1
ATOM 1228 C CA . ARG A 1 147 ? 3.361 -6.928 12.665 1.00 78.06 147 ARG A CA 1
ATOM 1229 C C . ARG A 1 147 ? 3.740 -7.415 14.060 1.00 78.06 147 ARG A C 1
ATOM 1231 O O . ARG A 1 147 ? 4.529 -6.759 14.750 1.00 78.06 147 ARG A O 1
ATOM 1238 N N . LYS A 1 148 ? 3.216 -8.571 14.461 1.00 73.62 148 LYS A N 1
ATOM 1239 C CA . LYS A 1 148 ? 3.644 -9.283 15.669 1.00 73.62 148 LYS A CA 1
ATOM 1240 C C . LYS A 1 148 ? 4.913 -10.086 15.379 1.00 73.62 148 LYS A C 1
ATOM 1242 O O . LYS A 1 148 ? 5.167 -10.489 14.250 1.00 73.62 148 LYS A O 1
ATOM 1247 N N . PHE A 1 149 ? 5.748 -10.255 16.398 1.00 57.75 149 PHE A N 1
ATOM 1248 C CA . PHE A 1 149 ? 6.972 -11.053 16.315 1.00 57.75 149 PHE A CA 1
ATOM 1249 C C . PHE A 1 149 ? 6.690 -12.391 16.964 1.00 57.75 149 PHE A C 1
ATOM 1251 O O . PHE A 1 149 ? 6.885 -12.570 18.162 1.00 57.75 149 PHE A O 1
ATOM 1258 N N . GLU A 1 150 ? 6.138 -13.281 16.165 1.00 59.59 150 GLU A N 1
ATOM 1259 C CA . GLU A 1 150 ? 5.922 -14.673 16.519 1.00 59.59 150 GLU A CA 1
ATOM 1260 C C . GLU A 1 150 ? 6.754 -15.518 15.540 1.00 59.59 150 GLU A C 1
ATOM 1262 O O . GLU A 1 150 ? 7.253 -14.994 14.540 1.00 59.59 150 GLU A O 1
ATOM 1267 N N . LEU A 1 151 ? 6.955 -16.814 15.826 1.00 57.09 151 LEU A N 1
ATOM 1268 C CA . LEU A 1 151 ? 7.625 -17.730 14.882 1.00 57.09 151 LEU A CA 1
ATOM 1269 C C . LEU A 1 151 ? 6.917 -17.765 13.513 1.00 57.09 151 LEU A C 1
ATOM 1271 O O . LEU A 1 151 ? 7.537 -18.094 12.506 1.00 57.09 151 LEU A O 1
ATOM 1275 N N . PHE A 1 152 ? 5.631 -17.411 13.498 1.00 60.16 152 PHE A N 1
ATOM 1276 C CA . PHE A 1 152 ? 4.801 -17.253 12.315 1.00 60.16 152 PHE A CA 1
ATOM 1277 C C . PHE A 1 152 ? 4.508 -15.773 12.060 1.00 60.16 152 PHE A C 1
ATOM 1279 O O . PHE A 1 152 ? 4.392 -14.971 12.991 1.00 60.16 152 PHE A O 1
ATOM 1286 N N . ASP A 1 153 ? 4.356 -15.413 10.788 1.00 66.25 153 ASP A N 1
ATOM 1287 C CA . ASP A 1 153 ? 3.971 -14.064 10.392 1.00 66.25 153 ASP A CA 1
ATOM 1288 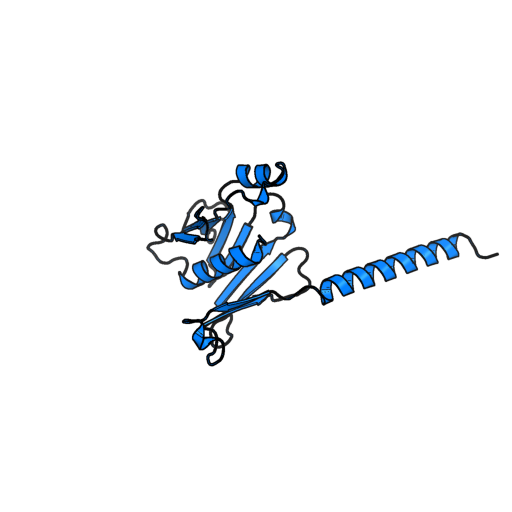C C . ASP A 1 153 ? 2.525 -13.772 10.812 1.00 66.25 153 ASP A C 1
ATOM 1290 O O . ASP A 1 153 ? 1.564 -14.176 10.164 1.00 66.25 153 ASP A O 1
ATOM 1294 N N . SER A 1 154 ? 2.377 -13.064 11.932 1.00 78.06 154 SER A N 1
ATOM 1295 C CA . SER A 1 154 ? 1.089 -12.648 12.481 1.00 78.06 154 SER A CA 1
ATOM 1296 C C . SER A 1 154 ? 0.927 -11.136 12.333 1.00 78.06 154 SER A C 1
ATOM 1298 O O . SER A 1 154 ? 1.759 -10.339 12.786 1.00 78.06 154 SER A O 1
ATOM 1300 N N . TYR A 1 155 ? -0.153 -10.730 11.671 1.00 84.19 155 TYR A N 1
ATOM 1301 C CA . TYR A 1 155 ? -0.461 -9.336 11.376 1.00 84.19 155 TYR A CA 1
ATOM 1302 C C . TYR A 1 155 ? -1.752 -8.912 12.064 1.00 84.19 155 TYR A C 1
ATOM 1304 O O . TYR A 1 155 ? -2.706 -9.677 12.172 1.00 84.19 155 TYR A O 1
ATOM 1312 N N . THR A 1 156 ? -1.798 -7.672 12.539 1.00 89.75 156 THR A N 1
ATOM 1313 C CA . THR A 1 156 ? -2.999 -7.093 13.142 1.00 89.75 156 THR A CA 1
ATOM 1314 C C . THR A 1 156 ? -3.294 -5.760 12.479 1.00 89.75 156 THR A C 1
ATOM 1316 O O . THR A 1 156 ? -2.477 -4.840 12.531 1.00 89.75 156 THR A O 1
ATOM 1319 N N . LEU A 1 157 ? -4.467 -5.669 11.857 1.00 92.75 157 LEU A N 1
ATOM 1320 C CA . LEU A 1 157 ? -5.024 -4.427 11.344 1.00 92.75 157 LEU A CA 1
ATOM 1321 C C . LEU A 1 157 ? -6.028 -3.890 12.369 1.00 92.75 157 LEU A C 1
ATOM 1323 O O . LEU A 1 157 ? -7.140 -4.398 12.485 1.00 92.75 157 LEU A O 1
ATOM 1327 N N . ASP A 1 158 ? -5.605 -2.888 13.128 1.00 93.31 158 ASP A N 1
ATOM 1328 C CA . ASP A 1 158 ? -6.426 -2.194 14.111 1.00 93.31 158 ASP A CA 1
ATOM 1329 C C . ASP A 1 158 ? -7.058 -0.964 13.462 1.00 93.31 158 ASP A C 1
ATOM 1331 O O . ASP A 1 158 ? -6.362 -0.071 12.988 1.00 93.31 158 ASP A O 1
ATOM 1335 N N . MET A 1 159 ? -8.384 -0.934 13.428 1.00 94.81 159 MET A N 1
ATOM 1336 C CA . MET A 1 159 ? -9.160 0.151 12.836 1.00 94.81 159 MET A CA 1
ATOM 1337 C C . MET A 1 159 ? -10.050 0.855 13.873 1.00 94.81 159 MET A C 1
ATOM 1339 O O . MET A 1 159 ? -11.003 1.548 13.517 1.00 94.81 159 MET A O 1
ATOM 1343 N N . SER A 1 160 ? -9.769 0.659 15.166 1.00 92.69 160 SER A N 1
ATOM 1344 C CA . SER A 1 160 ? -10.525 1.261 16.274 1.00 92.69 160 SER A CA 1
ATOM 1345 C C . SER A 1 160 ? -10.548 2.793 16.228 1.00 92.69 160 SER A C 1
ATOM 1347 O O . SER A 1 160 ? -11.522 3.400 16.663 1.00 92.69 160 SER A O 1
ATOM 1349 N N . SER A 1 161 ? -9.518 3.416 15.646 1.00 92.06 161 SER A N 1
ATOM 1350 C CA . SER A 1 161 ? -9.412 4.872 15.477 1.00 92.06 161 SER A CA 1
ATOM 1351 C C . SER A 1 161 ? -10.379 5.457 14.438 1.00 92.06 161 SER A C 1
ATOM 1353 O O . SER A 1 161 ? -10.536 6.671 14.374 1.00 92.06 161 SER A O 1
ATOM 1355 N N . ASP A 1 162 ? -11.059 4.615 13.655 1.00 93.81 162 ASP A N 1
ATOM 1356 C CA . ASP A 1 162 ? -12.064 5.021 12.670 1.00 93.81 162 ASP A CA 1
ATOM 1357 C C . ASP A 1 162 ? -13.435 4.390 12.978 1.00 93.81 162 ASP A C 1
ATOM 1359 O O . ASP A 1 162 ? -13.852 3.444 12.300 1.00 93.81 162 ASP A O 1
ATOM 1363 N N . PRO A 1 163 ? -14.151 4.866 14.014 1.00 90.56 163 PRO A N 1
ATOM 1364 C CA . PRO A 1 163 ? -15.481 4.363 14.364 1.00 90.56 163 PRO A CA 1
ATOM 1365 C C . PRO A 1 163 ? -16.551 4.761 13.339 1.00 90.56 163 PRO A C 1
ATOM 1367 O O . PRO A 1 163 ? -17.578 4.098 13.235 1.00 90.56 163 PRO A O 1
ATOM 1370 N N . ALA A 1 164 ? -16.308 5.819 12.562 1.00 91.94 164 ALA A N 1
ATOM 1371 C CA . ALA A 1 164 ? -17.224 6.311 11.537 1.00 91.94 164 ALA A CA 1
ATOM 1372 C C . ALA A 1 164 ? -17.121 5.542 10.206 1.00 91.94 164 ALA A C 1
ATOM 1374 O O . ALA A 1 164 ? -17.830 5.876 9.259 1.00 91.94 164 ALA A O 1
ATOM 1375 N N . PHE A 1 165 ? -16.254 4.523 10.122 1.00 91.56 165 PHE A N 1
ATOM 1376 C CA . PHE A 1 165 ? -16.006 3.743 8.904 1.00 91.56 165 PHE A CA 1
ATOM 1377 C C . PHE A 1 165 ? -15.662 4.632 7.698 1.00 91.56 165 PHE A C 1
ATOM 1379 O O . PHE A 1 165 ? -16.077 4.371 6.565 1.00 91.56 165 PHE A O 1
ATOM 1386 N N . THR A 1 166 ? -14.895 5.699 7.940 1.00 92.50 166 THR A N 1
ATOM 1387 C CA . THR A 1 166 ? -14.434 6.620 6.897 1.00 92.50 166 THR A CA 1
ATOM 1388 C C . THR A 1 166 ? -13.619 5.888 5.836 1.00 92.50 166 THR A C 1
ATOM 1390 O O . THR A 1 166 ? -13.818 6.163 4.644 1.00 92.50 166 THR A O 1
ATOM 1393 N N . LEU A 1 167 ? -12.782 4.930 6.254 1.00 94.12 167 LEU A N 1
ATOM 1394 C CA . LEU A 1 167 ? -12.094 3.971 5.398 1.00 94.12 167 LEU A CA 1
ATOM 1395 C C . LEU A 1 167 ? -12.791 2.603 5.504 1.00 94.12 167 LEU A C 1
ATOM 1397 O O . LEU A 1 167 ? -12.719 1.949 6.555 1.00 94.12 167 LEU A O 1
ATOM 1401 N N . PRO A 1 168 ? -13.424 2.104 4.422 1.00 94.44 168 PRO A N 1
ATOM 1402 C CA . PRO A 1 168 ? -14.073 0.803 4.473 1.00 94.44 168 PRO A CA 1
ATOM 1403 C C . PRO A 1 168 ? -13.068 -0.308 4.803 1.00 94.44 168 PRO A C 1
ATOM 1405 O O . PRO A 1 168 ? -11.989 -0.398 4.213 1.00 94.44 168 PRO A O 1
ATOM 1408 N N . ARG A 1 169 ? -13.437 -1.204 5.726 1.00 93.69 169 ARG A N 1
ATOM 1409 C CA . ARG A 1 169 ? -12.524 -2.230 6.268 1.00 93.69 169 ARG A CA 1
ATOM 1410 C C . ARG A 1 169 ? -11.952 -3.163 5.203 1.00 93.69 169 ARG A C 1
ATOM 1412 O O . ARG A 1 169 ? -10.796 -3.552 5.292 1.00 93.69 169 ARG A O 1
ATOM 1419 N N . GLN A 1 170 ? -12.739 -3.467 4.174 1.00 93.44 170 GLN A N 1
ATOM 1420 C CA . GLN A 1 170 ? -12.317 -4.289 3.036 1.00 93.44 170 GLN A CA 1
ATOM 1421 C C . GLN A 1 170 ? -11.153 -3.644 2.271 1.00 93.44 170 GLN A C 1
ATOM 1423 O O . GLN A 1 170 ? -10.186 -4.319 1.932 1.00 93.44 170 GLN A O 1
ATOM 1428 N N . HIS A 1 171 ? -11.203 -2.325 2.067 1.00 94.94 171 HIS A N 1
ATOM 1429 C CA . HIS A 1 171 ? -10.145 -1.572 1.397 1.00 94.94 171 HIS A CA 1
ATOM 1430 C C . HIS A 1 171 ? -8.872 -1.534 2.244 1.00 94.94 171 HIS A C 1
ATOM 1432 O O . HIS A 1 171 ? -7.778 -1.758 1.725 1.00 94.94 171 HIS A O 1
ATOM 1438 N N . ALA A 1 172 ? -9.018 -1.311 3.555 1.00 94.44 172 ALA A N 1
ATOM 1439 C CA . ALA A 1 172 ? -7.904 -1.354 4.498 1.00 94.44 172 ALA A CA 1
ATOM 1440 C C . ALA A 1 172 ? -7.247 -2.746 4.552 1.00 94.44 172 ALA A C 1
ATOM 1442 O O . ALA A 1 172 ? -6.022 -2.846 4.532 1.00 94.44 172 ALA A O 1
ATOM 1443 N N . LEU A 1 173 ? -8.048 -3.818 4.546 1.00 93.75 173 LEU A N 1
ATOM 1444 C CA . LEU A 1 173 ? -7.572 -5.202 4.501 1.00 93.75 173 LEU A CA 1
ATOM 1445 C C . LEU A 1 173 ? -6.814 -5.499 3.201 1.00 93.75 173 LEU A C 1
ATOM 1447 O O . LEU A 1 173 ? -5.693 -6.003 3.245 1.00 93.75 173 LEU A O 1
ATOM 1451 N N . CYS A 1 174 ? -7.390 -5.143 2.051 1.00 94.00 174 CYS A N 1
ATOM 1452 C CA . CYS A 1 174 ? -6.747 -5.316 0.749 1.00 94.00 174 CYS A CA 1
ATOM 1453 C C . CYS A 1 174 ? -5.409 -4.569 0.685 1.00 94.00 174 CYS A C 1
ATOM 1455 O O . CYS A 1 174 ? -4.407 -5.108 0.215 1.00 94.00 174 CYS A O 1
ATOM 1457 N N . MET A 1 175 ? -5.377 -3.349 1.226 1.00 93.69 175 MET A N 1
ATOM 1458 C CA . MET A 1 175 ? -4.161 -2.555 1.338 1.00 93.69 175 MET A CA 1
ATOM 1459 C C . MET A 1 175 ? -3.123 -3.212 2.257 1.00 93.69 175 MET A C 1
ATOM 1461 O O . MET A 1 175 ? -1.945 -3.244 1.916 1.00 93.69 175 MET A O 1
ATOM 1465 N N . ALA A 1 176 ? -3.536 -3.768 3.396 1.00 91.31 176 ALA A N 1
ATOM 1466 C CA . ALA A 1 176 ? -2.644 -4.468 4.320 1.00 91.31 176 ALA A CA 1
ATOM 1467 C C . ALA A 1 176 ? -1.970 -5.690 3.668 1.00 91.31 176 ALA A C 1
ATOM 1469 O O . ALA A 1 176 ? -0.758 -5.865 3.792 1.00 91.31 176 ALA A O 1
ATOM 1470 N N . VAL A 1 177 ? -2.721 -6.487 2.903 1.00 90.38 177 VAL A N 1
ATOM 1471 C CA . VAL A 1 177 ? -2.171 -7.629 2.149 1.00 90.38 177 VAL A CA 1
ATOM 1472 C C . VAL A 1 177 ? -1.264 -7.165 1.002 1.00 90.38 177 VAL A C 1
ATOM 1474 O O . VAL A 1 177 ? -0.199 -7.745 0.763 1.00 90.38 177 VAL A O 1
ATOM 1477 N N . LEU A 1 178 ? -1.631 -6.077 0.315 1.00 90.00 178 LEU A N 1
ATOM 1478 C CA . LEU A 1 178 ? -0.786 -5.467 -0.714 1.00 90.00 178 LEU A CA 1
ATOM 1479 C C . LEU A 1 178 ? 0.528 -4.928 -0.138 1.00 90.00 178 LEU A C 1
ATOM 1481 O O . LEU A 1 178 ? 1.560 -5.033 -0.800 1.00 90.00 178 LEU A O 1
ATOM 1485 N N . LEU A 1 179 ? 0.515 -4.371 1.074 1.00 87.88 179 LEU A N 1
ATOM 1486 C CA . LEU A 1 179 ? 1.725 -3.942 1.773 1.00 87.88 179 LEU A CA 1
ATOM 1487 C C . LEU A 1 179 ? 2.644 -5.124 2.056 1.00 87.88 179 LEU A C 1
ATOM 1489 O O . LEU A 1 179 ? 3.833 -5.040 1.753 1.00 87.88 179 LEU A O 1
ATOM 1493 N N . ASP A 1 180 ? 2.100 -6.216 2.587 1.00 82.88 180 ASP A N 1
ATOM 1494 C CA . ASP A 1 180 ? 2.878 -7.413 2.905 1.00 82.88 180 ASP A CA 1
ATOM 1495 C C . ASP A 1 180 ? 3.554 -7.996 1.650 1.00 82.88 180 ASP A C 1
ATOM 1497 O O . ASP A 1 180 ? 4.778 -8.120 1.574 1.00 82.88 180 ASP A O 1
ATOM 1501 N N . THR A 1 181 ? 2.772 -8.188 0.586 1.00 78.25 181 THR A N 1
ATOM 1502 C CA . THR A 1 181 ? 3.259 -8.726 -0.698 1.00 78.25 181 THR A CA 1
ATOM 1503 C C . THR A 1 181 ? 4.186 -7.742 -1.429 1.00 78.25 181 THR A C 1
ATOM 1505 O O . THR A 1 181 ? 5.165 -8.098 -2.099 1.00 78.25 181 THR A O 1
ATOM 1508 N N . GLY A 1 182 ? 3.851 -6.454 -1.365 1.00 70.44 182 GLY A N 1
ATOM 1509 C CA . GLY A 1 182 ? 4.474 -5.393 -2.142 1.00 70.44 182 GLY A CA 1
ATOM 1510 C C . GLY A 1 182 ? 5.863 -5.022 -1.642 1.00 70.44 182 GLY A C 1
ATOM 1511 O O . GLY A 1 182 ? 6.734 -4.685 -2.461 1.00 70.44 182 GLY A O 1
ATOM 1512 N N . GLU A 1 183 ? 6.060 -5.105 -0.329 1.00 67.69 183 GLU A N 1
ATOM 1513 C CA . GLU A 1 183 ? 7.267 -4.676 0.363 1.00 67.69 183 GLU A CA 1
ATOM 1514 C C . GLU A 1 183 ? 8.393 -5.705 0.414 1.00 67.69 183 GLU A C 1
ATOM 1516 O O . GLU A 1 183 ? 9.433 -5.353 0.976 1.00 67.69 183 GLU A O 1
ATOM 1521 N N . LYS A 1 184 ? 8.208 -6.885 -0.214 1.00 54.47 184 LYS A N 1
ATOM 1522 C CA . LYS A 1 184 ? 9.210 -7.958 -0.355 1.00 54.47 184 LYS A CA 1
ATOM 1523 C C . LYS A 1 184 ? 10.035 -8.102 0.921 1.00 54.47 184 LYS A C 1
ATOM 1525 O O . LYS A 1 184 ? 11.107 -7.507 1.050 1.00 54.47 184 LYS A O 1
ATOM 1530 N N . ARG A 1 185 ? 9.506 -8.871 1.862 1.00 45.16 185 ARG A N 1
ATOM 1531 C CA . ARG A 1 185 ? 10.416 -9.683 2.659 1.00 45.16 185 ARG A CA 1
ATOM 1532 C C . ARG A 1 185 ? 10.875 -10.847 1.799 1.00 45.16 185 ARG A C 1
ATOM 1534 O O . ARG A 1 185 ? 10.021 -11.357 1.041 1.00 45.16 185 ARG A O 1
#

Secondary structure (DSSP, 8-state):
---HHHHHHHHHHHHHHHHHHHHHHHHHHSPP-EEEE-SSGGGGGTS--SEEEEES-S--SSEEEEEEEETT--EEEEEEEETTGGGTS-EEEEEETTEEEEEEES-HHHHHHHHHSTTGGGS---EEEEE-SS-TT---EEEEEEEEESSSEEEEEE-TT-TT-SS-HHHHHHHHHHHHHHT--

Radius of gyration: 21.13 Å; chains: 1; bounding box: 59×43×60 Å